Protein AF-A0A395HCH4-F1 (afdb_monomer_lite)

Sequence (314 aa):
MINPITLTTPRLTLSPLTLEDVHDLHDLRSREEVMKWSLKGHPDADLPTTQTWLTRFLSPEITPDLGPRMCYAIRITDSPQQTPSTTTTSTTSKGKFIGTLGIHAEPYPINTNTEPDTNTYIHRNNSSDTQPNTKSAPKSGIHTAPDTNTHGDNASDTKRELDTVTDGHNPSATDVYGKPGAQAGINTASDTSPNTNPNSNTNITTTNHPKQIFEIGYMLHPTAWGKGYASEAVRAVTEKWFSGDPSEGADMRLLREVQAKERPGVEVERGLFGIVNQGNEGSVGVLRKMGFGGPVERVVEGDGRVSFVFWREN

Organism: NCBI:txid1448316

pLDDT: mean 70.49, std 29.45, range [23.84, 98.56]

Foldseek 3Di:
DFFADWDDDPWKIWGFDDLVCLVVVLLQQQDQLFQCQAPVNHGDPDSVSSSVQRCQQPDPDADLQAHQKTKTFIATDDDPDDDDDDDDPDPPPGHHTWKMKMKGKHWDFDAPDDDPDPDAPDDDDDDDDDDDDDDDDDDDDDDDDDDDDDDDDDDDDDDDDDDDDDDDDDPPDDPPDDDFFAWFYPRGDDPDDPPPDPDDDDDDPDPDQGEMEIEMTMTTHPVCGPVCSLLRVCLRVLCLLQVPDCVSVVSNVVSVVSNCVVPPRHHYDAFYKTKGWPPRVNNVVSCVSNVWDDLNDWHQDPVRTIIGMTGDHD

InterPro domains:
  IPR000182 GNAT domain [PF13302] (11-104)
  IPR000182 GNAT domain [PF13302] (210-292)
  IPR016181 Acyl-CoA N-acyltransferase [SSF55729] (4-292)
  IPR051531 N-acetyltransferase [PTHR43792] (208-293)

Secondary structure (DSSP, 8-state):
-PPPPPEE-SSEEEEE--GGGHHHHHHHHT-HHHHTTSTT-S--SSHHHHHHHHHHHH-S---TTT-SEEEEEEEEPPPS-------------PPPEEEEEEEEEEEPP--S--------------------------------------------------------------S---SPPP-B-------S------------------EEEEEEEEEE-GGGTTTTHHHHHHHHHHHHHH---TTTTHHHHHHHHHHHHHSTT-EE-SSEEEEEETT-HHHHHHHHHTT-EEEEEEEE-TTS-EEEEEEE--

Radius of gyration: 26.78 Å; chains: 1; bounding box: 72×75×69 Å

Structure (mmCIF, N/CA/C/O backbone):
data_AF-A0A395HCH4-F1
#
_entry.id   AF-A0A395HCH4-F1
#
loop_
_atom_site.group_PDB
_atom_site.id
_atom_site.type_symbol
_atom_site.label_atom_id
_atom_site.label_alt_id
_atom_site.label_comp_id
_atom_site.label_asym_id
_atom_site.label_entity_id
_atom_site.label_seq_id
_atom_site.pdbx_PDB_ins_code
_atom_site.Cartn_x
_atom_site.Cartn_y
_atom_site.Cartn_z
_atom_site.occupancy
_atom_site.B_iso_or_equiv
_atom_site.auth_seq_id
_atom_site.auth_comp_id
_atom_site.auth_asym_id
_atom_site.auth_atom_id
_atom_site.pdbx_PDB_model_num
ATOM 1 N N . MET A 1 1 ? 7.252 9.376 9.832 1.00 89.12 1 MET A N 1
ATOM 2 C CA . MET A 1 1 ? 6.296 8.247 9.724 1.00 89.12 1 MET A CA 1
ATOM 3 C C . MET A 1 1 ? 5.073 8.520 10.596 1.00 89.12 1 MET A C 1
ATOM 5 O O . MET A 1 1 ? 5.251 8.919 11.740 1.00 89.12 1 MET A O 1
ATOM 9 N N . ILE A 1 2 ? 3.860 8.333 10.075 1.00 93.94 2 ILE A N 1
ATOM 10 C CA . ILE A 1 2 ? 2.606 8.366 10.840 1.00 93.94 2 ILE A CA 1
ATOM 11 C C . ILE A 1 2 ? 2.219 6.917 11.149 1.00 93.94 2 ILE A C 1
ATOM 13 O O . ILE A 1 2 ? 2.195 6.078 10.247 1.00 93.94 2 ILE A O 1
ATOM 17 N N . ASN A 1 3 ? 1.893 6.629 12.409 1.00 94.25 3 ASN A N 1
ATOM 18 C CA . ASN A 1 3 ? 1.353 5.329 12.795 1.00 94.25 3 ASN A CA 1
ATOM 19 C C . ASN A 1 3 ? -0.144 5.298 12.481 1.00 94.25 3 ASN A C 1
ATOM 21 O O . ASN A 1 3 ? -0.890 6.090 13.064 1.00 94.25 3 ASN A O 1
ATOM 25 N N . PRO A 1 4 ? -0.597 4.423 11.572 1.00 95.31 4 PRO A N 1
ATOM 26 C CA . PRO A 1 4 ? -2.003 4.384 11.235 1.00 95.31 4 PRO A CA 1
ATOM 27 C C . PRO A 1 4 ? -2.843 3.760 12.358 1.00 95.31 4 PRO A C 1
ATOM 29 O O . PRO A 1 4 ? -2.387 2.888 13.096 1.00 95.31 4 PRO A O 1
ATOM 32 N N . ILE A 1 5 ? -4.103 4.165 12.471 1.00 95.31 5 ILE A N 1
ATOM 33 C CA . ILE A 1 5 ? -5.055 3.528 13.388 1.00 95.31 5 ILE A CA 1
ATOM 34 C C . ILE A 1 5 ? -5.499 2.199 12.775 1.00 95.31 5 ILE A C 1
ATOM 36 O O . ILE A 1 5 ? -5.968 2.182 11.635 1.00 95.31 5 ILE A O 1
ATOM 40 N N . THR A 1 6 ? -5.373 1.109 13.539 1.00 95.69 6 THR A N 1
ATOM 41 C CA . THR A 1 6 ? -5.738 -0.248 13.109 1.00 95.69 6 THR A CA 1
ATOM 42 C C . THR A 1 6 ? -7.165 -0.311 12.567 1.00 95.69 6 THR A C 1
ATOM 44 O O . THR A 1 6 ? -8.095 0.181 13.203 1.00 95.69 6 THR A O 1
ATOM 47 N N . LEU A 1 7 ? -7.341 -0.975 11.424 1.00 94.81 7 LEU A N 1
ATOM 48 C CA . LEU A 1 7 ? -8.646 -1.270 10.835 1.00 94.81 7 LEU A CA 1
ATOM 49 C C . LEU A 1 7 ? -8.918 -2.768 10.877 1.00 94.81 7 LEU A C 1
ATOM 51 O O . LEU A 1 7 ? -8.010 -3.589 10.728 1.00 94.81 7 LEU A O 1
ATOM 55 N N . THR A 1 8 ? -10.189 -3.117 11.031 1.00 95.25 8 THR A N 1
ATOM 56 C CA . THR A 1 8 ? -10.662 -4.492 10.886 1.00 95.25 8 THR A CA 1
ATOM 57 C C . THR A 1 8 ? -11.699 -4.549 9.780 1.00 95.25 8 THR A C 1
ATOM 59 O O . THR A 1 8 ? -12.445 -3.607 9.530 1.00 95.25 8 THR A O 1
ATOM 62 N N . THR A 1 9 ? -11.697 -5.665 9.077 1.00 95.69 9 THR A N 1
ATOM 63 C CA . THR A 1 9 ? -12.622 -5.996 7.996 1.00 95.69 9 THR A CA 1
ATOM 64 C C . THR A 1 9 ? -13.119 -7.422 8.244 1.00 95.69 9 THR A C 1
ATOM 66 O O . THR A 1 9 ? -12.586 -8.098 9.132 1.00 95.69 9 THR A O 1
ATOM 69 N N . PRO A 1 10 ? -14.103 -7.932 7.482 1.00 95.75 10 PRO A N 1
ATOM 70 C CA . PRO A 1 10 ? -14.593 -9.293 7.681 1.00 95.75 10 PRO A CA 1
ATOM 71 C C . PRO A 1 10 ? -13.502 -10.372 7.668 1.00 95.75 10 PRO A C 1
ATOM 73 O O . PRO A 1 10 ? -13.654 -11.382 8.350 1.00 95.75 10 PRO A O 1
ATOM 76 N N . ARG A 1 11 ? -12.416 -10.189 6.901 1.00 96.50 11 ARG A N 1
ATOM 77 C CA . ARG A 1 11 ? -11.351 -11.198 6.774 1.00 96.50 11 ARG A CA 1
ATOM 78 C C . ARG A 1 11 ? -9.955 -10.698 7.120 1.00 96.50 11 ARG A C 1
ATOM 80 O O . ARG A 1 11 ? -9.047 -11.526 7.175 1.00 96.50 11 ARG A O 1
ATOM 87 N N . LEU A 1 12 ? -9.757 -9.392 7.297 1.00 97.69 12 LEU A N 1
ATOM 88 C CA . LEU A 1 12 ? -8.433 -8.796 7.491 1.00 97.69 12 LEU A CA 1
ATOM 89 C C . LEU A 1 12 ? -8.352 -7.893 8.720 1.00 97.69 12 LEU A C 1
ATOM 91 O O . LEU A 1 12 ? -9.268 -7.114 8.994 1.00 97.69 12 LEU A O 1
ATOM 95 N N . THR A 1 13 ? -7.182 -7.911 9.348 1.00 97.50 13 THR A N 1
ATOM 96 C CA . THR A 1 13 ? -6.708 -6.874 10.264 1.00 97.50 13 THR A CA 1
ATOM 97 C C . THR A 1 13 ? -5.589 -6.096 9.578 1.00 97.50 13 THR A C 1
ATOM 99 O O . THR A 1 13 ? -4.606 -6.676 9.115 1.00 97.50 13 THR A O 1
ATOM 102 N N . LEU A 1 14 ? -5.732 -4.776 9.526 1.00 97.56 14 LEU A N 1
ATOM 103 C CA . LEU A 1 14 ? -4.755 -3.825 9.004 1.00 97.56 14 LEU A CA 1
ATOM 104 C C . LEU A 1 14 ? -4.187 -3.063 10.201 1.00 97.56 14 LEU A C 1
ATOM 106 O O . LEU A 1 14 ? -4.829 -2.139 10.689 1.00 97.56 14 LEU A O 1
ATOM 110 N N . SER A 1 15 ? -3.014 -3.443 10.702 1.00 96.94 15 SER A N 1
ATOM 111 C CA . SER A 1 15 ? -2.359 -2.761 11.835 1.00 96.94 15 SER A CA 1
ATOM 112 C C . SER A 1 15 ? -1.106 -2.022 11.367 1.00 96.94 15 SER A C 1
ATOM 114 O O . SER A 1 15 ? -0.606 -2.363 10.297 1.00 96.94 15 SER A O 1
ATOM 116 N N . PRO A 1 16 ? -0.532 -1.085 12.146 1.00 97.75 16 PRO A N 1
ATOM 117 C CA . PRO A 1 16 ? 0.780 -0.515 11.838 1.00 97.75 16 PRO A CA 1
ATOM 118 C C . PRO A 1 16 ? 1.814 -1.589 11.486 1.00 97.75 16 PRO A C 1
ATOM 120 O O . PRO A 1 16 ? 1.899 -2.605 12.183 1.00 97.75 16 PRO A O 1
ATOM 123 N N . LEU A 1 17 ? 2.571 -1.361 10.410 1.00 97.44 17 LEU A N 1
ATOM 124 C CA . LEU A 1 17 ? 3.772 -2.135 10.093 1.00 97.44 17 LEU A CA 1
ATOM 125 C C . LEU A 1 17 ? 4.851 -1.825 11.141 1.00 97.44 17 LEU A C 1
ATOM 127 O O . LEU A 1 17 ? 5.102 -0.654 11.429 1.00 97.44 17 LEU A O 1
ATOM 131 N N . THR A 1 18 ? 5.492 -2.848 11.706 1.00 97.25 18 THR A N 1
ATOM 132 C CA . THR A 1 18 ? 6.547 -2.664 12.719 1.00 97.25 18 THR A CA 1
ATOM 133 C C . THR A 1 18 ? 7.815 -3.440 12.376 1.00 97.25 18 THR A C 1
ATOM 135 O O . THR A 1 18 ? 7.820 -4.277 11.478 1.00 97.25 18 THR A O 1
ATOM 138 N N . LEU A 1 19 ? 8.910 -3.184 13.105 1.00 97.00 19 LEU A N 1
ATOM 139 C CA . LEU A 1 19 ? 10.169 -3.927 12.938 1.00 97.00 19 LEU A CA 1
ATOM 140 C C . LEU A 1 19 ? 10.023 -5.429 13.226 1.00 97.00 19 LEU A C 1
ATOM 142 O O . LEU A 1 19 ? 10.808 -6.221 12.720 1.00 97.00 19 LEU A O 1
ATOM 146 N N . GLU A 1 20 ? 9.009 -5.828 13.995 1.00 97.06 20 GLU A N 1
ATOM 147 C CA . GLU A 1 20 ? 8.714 -7.241 14.263 1.00 97.06 20 GLU A CA 1
ATOM 148 C C . GLU A 1 20 ? 8.240 -7.984 13.004 1.00 97.06 20 GLU A C 1
ATOM 150 O O . GLU A 1 20 ? 8.328 -9.206 12.950 1.00 97.06 20 GLU A O 1
ATOM 155 N N . ASP A 1 21 ? 7.779 -7.258 11.981 1.00 97.75 21 ASP A N 1
ATOM 156 C CA . ASP A 1 21 ? 7.273 -7.827 10.730 1.00 97.75 21 ASP A CA 1
ATOM 157 C C . ASP A 1 21 ? 8.393 -8.100 9.708 1.00 97.75 21 ASP A C 1
ATOM 159 O O . ASP A 1 21 ? 8.113 -8.505 8.582 1.00 97.75 21 ASP A O 1
ATOM 163 N N . VAL A 1 22 ? 9.668 -7.883 10.066 1.00 98.12 22 VAL A N 1
ATOM 164 C CA . VAL A 1 22 ? 10.800 -7.962 9.125 1.00 98.12 22 VAL A CA 1
ATOM 165 C C . VAL A 1 22 ? 10.927 -9.322 8.437 1.00 98.12 22 VAL A C 1
ATOM 167 O O . VAL A 1 22 ? 11.248 -9.373 7.253 1.00 98.12 22 VAL A O 1
ATOM 170 N N . HIS A 1 23 ? 10.647 -10.421 9.140 1.00 98.19 23 HIS A N 1
ATOM 171 C CA . HIS A 1 23 ? 10.760 -11.766 8.575 1.00 98.19 23 HIS A CA 1
ATOM 172 C C . HIS A 1 23 ? 9.668 -12.044 7.538 1.00 98.19 23 HIS A C 1
ATOM 174 O O . HIS A 1 23 ? 9.978 -12.482 6.431 1.00 98.19 23 HIS A O 1
ATOM 180 N N . ASP A 1 24 ? 8.413 -11.728 7.863 1.00 97.81 24 ASP A N 1
ATOM 181 C CA . ASP A 1 24 ? 7.290 -11.864 6.930 1.00 97.81 24 ASP A CA 1
ATOM 182 C C . ASP A 1 24 ? 7.451 -10.921 5.729 1.00 97.81 24 ASP A C 1
ATOM 184 O O . ASP A 1 24 ? 7.171 -11.270 4.580 1.00 97.81 24 ASP A O 1
ATOM 188 N N . LEU A 1 25 ? 7.958 -9.714 5.985 1.00 97.50 25 LEU A N 1
ATOM 189 C CA . LEU A 1 25 ? 8.263 -8.750 4.944 1.00 97.50 25 LEU A CA 1
ATOM 190 C C . LEU A 1 25 ? 9.416 -9.224 4.047 1.00 97.50 25 LEU A C 1
ATOM 192 O O . LEU A 1 25 ? 9.375 -8.971 2.845 1.00 97.50 25 LEU A O 1
ATOM 196 N N . HIS A 1 26 ? 10.423 -9.911 4.589 1.00 98.19 26 HIS A N 1
ATOM 197 C CA . HIS A 1 26 ? 11.520 -10.469 3.799 1.00 98.19 26 HIS A CA 1
ATOM 198 C C . HIS A 1 26 ? 11.047 -11.622 2.904 1.00 98.19 26 HIS A C 1
ATOM 200 O O . HIS A 1 26 ? 11.400 -11.656 1.727 1.00 98.19 26 HIS A O 1
ATOM 206 N N . ASP A 1 27 ? 10.182 -12.517 3.395 1.00 97.75 27 ASP A N 1
ATOM 207 C CA . ASP A 1 27 ? 9.538 -13.535 2.545 1.00 97.75 27 ASP A CA 1
ATOM 208 C C . ASP A 1 27 ? 8.748 -12.887 1.394 1.00 97.75 27 ASP A C 1
ATOM 210 O O . ASP A 1 27 ? 8.796 -13.342 0.253 1.00 97.75 27 ASP A O 1
ATOM 214 N N . LEU A 1 28 ? 8.075 -11.763 1.651 1.00 96.44 28 LEU A N 1
ATOM 215 C CA . LEU A 1 28 ? 7.395 -11.007 0.602 1.00 96.44 28 LEU A CA 1
ATOM 216 C C . LEU A 1 28 ? 8.375 -10.354 -0.392 1.00 96.44 28 LEU A C 1
ATOM 218 O O . LEU A 1 28 ? 8.164 -10.428 -1.602 1.00 96.44 28 LEU A O 1
ATOM 222 N N . ARG A 1 29 ? 9.430 -9.698 0.107 1.00 96.06 29 ARG A N 1
ATOM 223 C CA . ARG A 1 29 ? 10.389 -8.901 -0.681 1.00 96.06 29 ARG A CA 1
ATOM 224 C C . ARG A 1 29 ? 11.515 -9.714 -1.326 1.00 96.06 29 ARG A C 1
ATOM 226 O O . ARG A 1 29 ? 12.269 -9.164 -2.118 1.00 96.06 29 ARG A O 1
ATOM 233 N N . SER A 1 30 ? 11.637 -11.004 -1.036 1.00 97.06 30 SER A N 1
ATOM 234 C CA . SER A 1 30 ? 12.583 -11.920 -1.700 1.00 97.06 30 SER A CA 1
ATOM 235 C C . SER A 1 30 ? 12.017 -12.546 -2.986 1.00 97.06 30 SER A C 1
ATOM 237 O O . SER A 1 30 ? 12.709 -13.288 -3.680 1.00 97.06 30 SER A O 1
ATOM 239 N N . ARG A 1 31 ? 10.764 -12.233 -3.337 1.00 96.00 31 ARG A N 1
ATOM 240 C CA . ARG A 1 31 ? 10.045 -12.819 -4.477 1.00 96.00 31 ARG A CA 1
ATOM 241 C C . ARG A 1 31 ? 10.103 -11.919 -5.697 1.00 96.00 31 ARG A C 1
ATOM 243 O O . ARG A 1 31 ? 9.666 -10.769 -5.645 1.00 96.00 31 ARG A O 1
ATOM 250 N N . GLU A 1 32 ? 10.581 -12.451 -6.815 1.00 95.31 32 GLU A N 1
ATOM 251 C CA . GLU A 1 32 ? 10.686 -11.711 -8.076 1.00 95.31 32 GLU A CA 1
ATOM 252 C C . GLU A 1 32 ? 9.308 -11.308 -8.602 1.00 95.31 32 GLU A C 1
ATOM 254 O O . GLU A 1 32 ? 9.089 -10.158 -8.987 1.00 95.31 32 GLU A O 1
ATOM 259 N N . GLU A 1 33 ? 8.340 -12.223 -8.536 1.00 93.94 33 GLU A N 1
ATOM 260 C CA . GLU A 1 33 ? 6.976 -11.989 -8.994 1.00 93.94 33 GLU A CA 1
ATOM 261 C C . GLU A 1 33 ? 6.265 -10.864 -8.227 1.00 93.94 33 GLU A C 1
ATOM 263 O O . GLU A 1 33 ? 5.339 -10.261 -8.773 1.00 93.94 33 GLU A O 1
ATOM 268 N N . VAL A 1 34 ? 6.722 -10.571 -7.002 1.00 92.12 34 VAL A N 1
ATOM 269 C CA . VAL A 1 34 ? 6.269 -9.448 -6.173 1.00 92.12 34 VAL A CA 1
ATOM 270 C C . VAL A 1 34 ? 7.112 -8.206 -6.467 1.00 92.12 34 VAL A C 1
ATOM 272 O O . VAL A 1 34 ? 6.577 -7.155 -6.812 1.00 92.12 34 VAL A O 1
ATOM 275 N N . MET A 1 35 ? 8.437 -8.284 -6.343 1.00 92.94 35 MET A N 1
ATOM 276 C CA . MET A 1 35 ? 9.290 -7.092 -6.346 1.00 92.94 35 MET A CA 1
ATOM 277 C C . MET A 1 35 ? 9.469 -6.434 -7.713 1.00 92.94 35 MET A C 1
ATOM 279 O O . MET A 1 35 ? 9.774 -5.241 -7.746 1.00 92.94 35 MET A O 1
ATOM 283 N N . LYS A 1 36 ? 9.192 -7.133 -8.821 1.00 89.06 36 LYS A N 1
ATOM 284 C CA . LYS A 1 36 ? 9.209 -6.539 -10.171 1.00 89.06 36 LYS A CA 1
ATOM 285 C C . LYS A 1 36 ? 8.247 -5.357 -10.358 1.00 89.06 36 LYS A C 1
ATOM 287 O O . LYS A 1 36 ? 8.418 -4.5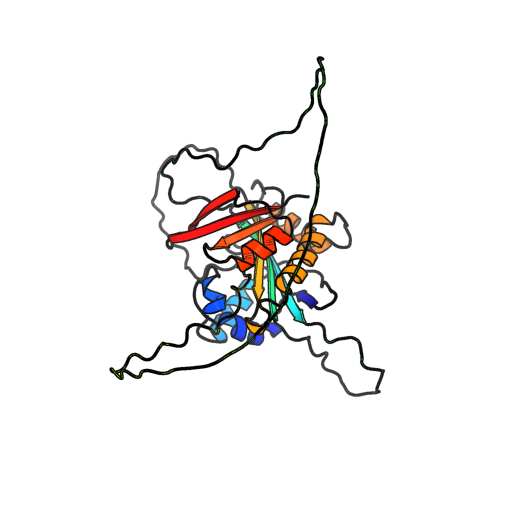72 -11.282 1.00 89.06 36 LYS A O 1
ATOM 292 N N . TRP A 1 37 ? 7.231 -5.243 -9.498 1.00 85.88 37 TRP A N 1
ATOM 293 C CA . TRP A 1 37 ? 6.250 -4.148 -9.496 1.00 85.88 37 TRP A CA 1
ATOM 294 C C . TRP A 1 37 ? 6.551 -3.057 -8.464 1.00 85.88 37 TRP A C 1
ATOM 296 O O . TRP A 1 37 ? 5.756 -2.139 -8.281 1.00 85.88 37 TRP A O 1
ATOM 306 N N . SER A 1 38 ? 7.643 -3.196 -7.716 1.00 85.56 38 SER A N 1
ATOM 307 C CA . SER A 1 38 ? 8.107 -2.171 -6.785 1.00 85.56 38 SER A CA 1
ATOM 308 C C . SER A 1 38 ? 9.083 -1.231 -7.487 1.00 85.56 38 SER A C 1
ATOM 310 O O . SER A 1 38 ? 9.705 -1.620 -8.472 1.00 85.56 38 SER A O 1
ATOM 312 N N . LEU A 1 39 ? 9.307 -0.043 -6.923 1.00 77.00 39 LEU A N 1
ATOM 313 C CA . LEU A 1 39 ? 10.334 0.884 -7.410 1.00 77.00 39 LEU A CA 1
ATOM 314 C C . LEU A 1 39 ? 11.738 0.253 -7.462 1.00 77.00 39 LEU A C 1
ATOM 316 O O . LEU A 1 39 ? 12.539 0.583 -8.327 1.00 77.00 39 LEU A O 1
ATOM 320 N N . LYS A 1 40 ? 12.036 -0.677 -6.545 1.00 84.00 40 LYS A N 1
ATOM 321 C CA . LYS A 1 40 ? 13.299 -1.427 -6.546 1.00 84.00 40 LYS A CA 1
ATOM 322 C C . LYS A 1 40 ? 13.410 -2.361 -7.754 1.00 84.00 40 LYS A C 1
ATOM 324 O O . LYS A 1 40 ? 14.512 -2.652 -8.199 1.00 84.00 40 LYS A O 1
ATOM 329 N N . GLY A 1 41 ? 12.287 -2.873 -8.253 1.00 85.69 41 GLY A N 1
ATOM 330 C CA . GLY A 1 41 ? 12.218 -3.741 -9.431 1.00 85.69 41 GLY A CA 1
ATOM 331 C C . GLY A 1 41 ? 12.820 -5.141 -9.263 1.00 85.69 41 GLY A C 1
ATOM 332 O O . GLY A 1 41 ? 12.646 -5.973 -10.149 1.00 85.69 41 GLY A O 1
ATOM 333 N N . HIS A 1 42 ? 13.495 -5.440 -8.149 1.00 90.19 42 HIS A N 1
ATOM 334 C CA . HIS A 1 42 ? 14.139 -6.730 -7.910 1.00 90.19 42 HIS A CA 1
ATOM 335 C C . HIS A 1 42 ? 14.063 -7.168 -6.434 1.00 90.19 42 HIS A C 1
ATOM 337 O O . HIS A 1 42 ? 13.909 -6.325 -5.543 1.00 90.19 42 HIS A O 1
ATOM 343 N N . PRO A 1 43 ? 14.186 -8.480 -6.155 1.00 96.12 43 PRO A N 1
ATOM 344 C CA . PRO A 1 43 ? 14.207 -9.018 -4.797 1.00 96.12 43 PRO A CA 1
ATOM 345 C C . PRO A 1 43 ? 15.292 -8.435 -3.886 1.00 96.12 43 PRO A C 1
ATOM 347 O O . PRO A 1 43 ? 16.394 -8.104 -4.336 1.00 96.12 43 PRO A O 1
ATOM 350 N N . ASP A 1 44 ? 15.001 -8.374 -2.586 1.00 94.75 44 ASP A N 1
ATOM 351 C CA . ASP A 1 44 ? 16.031 -8.228 -1.556 1.00 94.75 44 ASP A CA 1
ATOM 352 C C . ASP A 1 44 ? 16.881 -9.505 -1.489 1.00 94.75 44 ASP A C 1
ATOM 354 O O . ASP A 1 44 ? 16.345 -10.614 -1.492 1.00 94.75 44 ASP A O 1
ATOM 358 N N . ALA A 1 45 ? 18.204 -9.346 -1.401 1.00 95.25 45 ALA A N 1
ATOM 359 C CA . ALA A 1 45 ? 19.138 -10.472 -1.401 1.00 95.25 45 ALA A CA 1
ATOM 360 C C . ALA A 1 45 ? 19.093 -11.290 -0.100 1.00 95.25 45 ALA A C 1
ATOM 362 O O . ALA A 1 45 ? 19.306 -12.500 -0.121 1.00 95.25 45 ALA A O 1
ATOM 363 N N . ASP A 1 46 ? 18.837 -10.630 1.030 1.00 97.69 46 ASP A N 1
ATOM 364 C CA . ASP A 1 46 ? 18.875 -11.236 2.355 1.00 97.69 46 ASP A CA 1
ATOM 365 C C . ASP A 1 46 ? 18.046 -10.446 3.386 1.00 97.69 46 ASP A C 1
ATOM 367 O O . ASP A 1 46 ? 17.564 -9.334 3.139 1.00 97.69 46 ASP A O 1
ATOM 371 N N . LEU A 1 47 ? 17.861 -11.050 4.562 1.00 98.06 47 LEU A N 1
ATOM 372 C CA . LEU A 1 47 ? 17.125 -10.448 5.671 1.00 98.06 47 LEU A CA 1
ATOM 373 C C . LEU A 1 47 ? 17.748 -9.118 6.152 1.00 98.06 47 LEU A C 1
ATOM 375 O O . LEU A 1 47 ? 16.983 -8.180 6.379 1.00 98.06 47 LEU A O 1
ATOM 379 N N . PRO A 1 48 ? 19.085 -8.968 6.292 1.00 98.38 48 PRO A N 1
ATOM 380 C CA . PRO A 1 48 ? 19.704 -7.680 6.617 1.00 98.38 48 PRO A CA 1
ATOM 381 C C . PRO A 1 48 ? 19.360 -6.545 5.643 1.00 98.38 48 PRO A C 1
ATOM 383 O O . PRO A 1 48 ? 19.146 -5.410 6.082 1.00 98.38 48 PRO A O 1
ATOM 386 N N . THR A 1 49 ? 19.253 -6.835 4.343 1.00 96.12 49 THR A N 1
ATOM 387 C CA . THR A 1 49 ? 18.811 -5.866 3.329 1.00 96.12 49 THR A CA 1
ATOM 388 C C . THR A 1 49 ? 17.388 -5.395 3.628 1.00 96.12 49 THR A C 1
ATOM 390 O O . THR A 1 49 ? 17.138 -4.189 3.721 1.00 96.12 49 THR A O 1
ATOM 393 N N . THR A 1 50 ? 16.463 -6.330 3.874 1.00 96.94 50 THR A N 1
ATOM 394 C CA . THR A 1 50 ? 15.080 -5.995 4.244 1.00 96.94 50 THR A CA 1
ATOM 395 C C . THR A 1 50 ? 15.005 -5.246 5.575 1.00 96.94 50 THR A C 1
ATOM 397 O O . THR A 1 50 ? 14.257 -4.278 5.688 1.00 96.94 50 THR A O 1
ATOM 400 N N . GLN A 1 51 ? 15.801 -5.638 6.573 1.00 97.75 51 GLN A N 1
ATOM 401 C CA . GLN A 1 51 ? 15.876 -4.966 7.871 1.00 97.75 51 GLN A CA 1
ATOM 402 C C . GLN A 1 51 ? 16.344 -3.516 7.727 1.00 97.75 51 GLN A C 1
ATOM 404 O O . GLN A 1 51 ? 15.766 -2.624 8.344 1.00 97.75 51 GLN A O 1
ATOM 409 N N . THR A 1 52 ? 17.365 -3.266 6.905 1.00 95.94 52 THR A N 1
ATOM 410 C CA . THR A 1 52 ? 17.886 -1.917 6.645 1.00 95.94 52 THR A CA 1
ATOM 411 C C . THR A 1 52 ? 16.821 -1.044 5.992 1.00 95.94 52 THR A C 1
ATOM 413 O O . THR A 1 52 ? 16.555 0.067 6.461 1.00 95.94 52 THR A O 1
ATOM 416 N N . TRP A 1 53 ? 16.156 -1.576 4.961 1.00 94.06 53 TRP A N 1
ATOM 417 C CA . TRP A 1 53 ? 15.049 -0.894 4.301 1.00 94.06 53 TRP A CA 1
ATOM 418 C C . TRP A 1 53 ? 13.911 -0.600 5.283 1.00 94.06 53 TRP A C 1
ATOM 420 O O . TRP A 1 53 ? 13.461 0.540 5.367 1.00 94.06 53 TRP A O 1
ATOM 430 N N . LEU A 1 54 ? 13.483 -1.587 6.078 1.00 96.06 54 LEU A N 1
ATOM 431 C CA . LEU A 1 54 ? 12.367 -1.442 7.012 1.00 96.06 54 LEU A CA 1
ATOM 432 C C . LEU A 1 54 ? 12.678 -0.432 8.121 1.00 96.06 54 LEU A C 1
ATOM 434 O O . LEU A 1 54 ? 11.831 0.397 8.445 1.00 96.06 54 LEU A O 1
ATOM 438 N N . THR A 1 55 ? 13.895 -0.443 8.666 1.00 96.25 55 THR A N 1
ATOM 439 C CA . THR A 1 55 ? 14.342 0.548 9.655 1.00 96.25 55 THR A CA 1
ATOM 440 C C . THR A 1 55 ? 14.301 1.963 9.081 1.00 96.25 55 THR A C 1
ATOM 442 O O . THR A 1 55 ? 13.758 2.867 9.719 1.00 96.25 55 THR A O 1
ATOM 445 N N . ARG A 1 56 ? 14.806 2.169 7.855 1.00 93.19 56 ARG A N 1
ATOM 446 C CA . ARG A 1 56 ? 14.721 3.469 7.168 1.00 93.19 56 ARG A CA 1
ATOM 447 C C . ARG A 1 56 ? 13.267 3.859 6.905 1.00 93.19 56 ARG A C 1
ATOM 449 O O . ARG A 1 56 ? 12.863 4.985 7.189 1.00 93.19 56 ARG A O 1
ATOM 456 N N . PHE A 1 57 ? 12.469 2.924 6.404 1.00 92.12 57 PHE A N 1
ATOM 457 C CA . PHE A 1 57 ? 11.065 3.139 6.093 1.00 92.12 57 PHE A CA 1
ATOM 458 C C . PHE A 1 57 ? 10.250 3.535 7.331 1.00 92.12 57 PHE A C 1
ATOM 460 O O . PHE A 1 57 ? 9.433 4.448 7.248 1.00 92.12 57 PHE A O 1
ATOM 467 N N . LEU A 1 58 ? 10.495 2.922 8.488 1.00 94.38 58 LEU A N 1
ATOM 468 C CA . LEU A 1 58 ? 9.787 3.231 9.735 1.00 94.38 58 LEU A CA 1
ATOM 469 C C . LEU A 1 58 ? 10.360 4.442 10.488 1.00 94.38 58 LEU A C 1
ATOM 471 O O . LEU A 1 58 ? 9.750 4.892 11.458 1.00 94.38 58 LEU A O 1
ATOM 475 N N . SER A 1 59 ? 11.492 4.999 10.041 1.00 93.50 59 SER A N 1
ATOM 476 C CA . SER A 1 59 ? 12.103 6.178 10.661 1.00 93.50 59 SER A CA 1
ATOM 477 C C . SER A 1 59 ? 11.113 7.352 10.755 1.00 93.50 59 SER A C 1
ATOM 479 O O . SER A 1 59 ? 10.351 7.612 9.811 1.00 93.50 59 SER A O 1
ATOM 481 N N . PRO A 1 60 ? 11.109 8.120 11.862 1.00 91.81 60 PRO A N 1
ATOM 482 C CA . PRO A 1 60 ? 10.301 9.330 11.952 1.00 91.81 60 PRO A CA 1
ATOM 483 C C . PRO A 1 60 ? 10.719 10.391 10.923 1.00 91.81 60 PRO A C 1
ATOM 485 O O . PRO A 1 60 ? 9.888 11.236 10.597 1.00 91.81 60 PRO A O 1
ATOM 488 N N . GLU A 1 61 ? 11.942 10.314 10.385 1.00 89.81 61 GLU A N 1
ATOM 489 C CA . GLU A 1 61 ? 12.492 11.260 9.413 1.00 89.81 61 GLU A CA 1
ATOM 490 C C . GLU A 1 61 ? 11.614 11.427 8.163 1.00 89.81 61 GLU A C 1
ATOM 492 O O . GLU A 1 61 ? 11.040 10.472 7.617 1.00 89.81 61 GLU A O 1
ATOM 497 N N . ILE A 1 62 ? 11.540 12.680 7.707 1.00 86.56 62 ILE A N 1
ATOM 498 C CA . ILE A 1 62 ? 10.830 13.111 6.504 1.00 86.56 62 ILE A CA 1
ATOM 499 C C . ILE A 1 62 ? 11.860 13.738 5.568 1.00 86.56 62 ILE A C 1
ATOM 501 O O . ILE A 1 62 ? 12.192 14.918 5.651 1.00 86.56 62 ILE A O 1
ATOM 505 N N . THR A 1 63 ? 12.404 12.914 4.683 1.00 82.50 63 THR A N 1
ATOM 506 C CA . THR A 1 63 ? 13.362 13.327 3.653 1.00 82.50 63 THR A CA 1
ATOM 507 C C . THR A 1 63 ? 12.641 13.579 2.322 1.00 82.50 63 THR A C 1
ATOM 509 O O . THR A 1 63 ? 11.475 13.197 2.175 1.00 82.50 63 THR A O 1
ATOM 512 N N . PRO A 1 64 ? 13.277 14.245 1.338 1.00 78.88 64 PRO A N 1
ATOM 513 C CA . PRO A 1 64 ? 12.716 14.410 -0.008 1.00 78.88 64 PRO A CA 1
ATOM 514 C C . PRO A 1 64 ? 12.210 13.117 -0.658 1.00 78.88 64 PRO A C 1
ATOM 516 O O . PRO A 1 64 ? 11.158 13.153 -1.282 1.00 78.88 64 PRO A O 1
ATOM 519 N N . ASP A 1 65 ? 12.909 11.998 -0.456 1.00 74.88 65 ASP A N 1
ATOM 520 C CA . ASP A 1 65 ? 12.591 10.680 -1.024 1.00 74.88 65 ASP A CA 1
ATOM 521 C C . ASP A 1 65 ? 11.567 9.862 -0.221 1.00 74.88 65 ASP A C 1
ATOM 523 O O . ASP A 1 65 ? 10.951 8.953 -0.769 1.00 74.88 65 ASP A O 1
ATOM 527 N N . LEU A 1 66 ? 11.399 10.130 1.078 1.00 78.44 66 LEU A N 1
ATOM 528 C CA . LEU A 1 66 ? 10.485 9.356 1.926 1.00 78.44 66 LEU A CA 1
ATOM 529 C C . LEU A 1 66 ? 9.153 10.053 2.172 1.00 78.44 66 LEU A C 1
ATOM 531 O O . LEU A 1 66 ? 8.134 9.382 2.318 1.00 78.44 66 LEU A O 1
ATOM 535 N N . GLY A 1 67 ? 9.179 11.379 2.305 1.00 86.69 67 GLY A N 1
ATOM 536 C CA . GLY A 1 67 ? 8.003 12.170 2.628 1.00 86.69 67 GLY A CA 1
ATOM 537 C C . GLY A 1 67 ? 7.268 11.753 3.922 1.00 86.69 67 GLY A C 1
ATOM 538 O O . GLY A 1 67 ? 7.666 10.840 4.666 1.00 86.69 67 GLY A O 1
ATOM 539 N N . PRO A 1 68 ? 6.178 12.465 4.240 1.00 92.69 68 PRO A N 1
ATOM 540 C CA . PRO A 1 68 ? 5.135 11.987 5.141 1.00 92.69 68 PRO A CA 1
ATOM 541 C C . PRO A 1 68 ? 4.500 10.705 4.594 1.00 92.69 68 PRO A C 1
ATOM 543 O O . PRO A 1 68 ? 4.117 10.641 3.429 1.00 92.69 68 PRO A O 1
ATOM 546 N N . ARG A 1 69 ? 4.361 9.684 5.442 1.00 94.62 69 ARG A N 1
ATOM 547 C CA . ARG A 1 69 ? 3.904 8.348 5.033 1.00 94.62 69 ARG A CA 1
ATOM 548 C C . ARG A 1 69 ? 3.312 7.564 6.197 1.00 94.62 69 ARG A C 1
ATOM 550 O O . ARG A 1 69 ? 3.677 7.818 7.346 1.00 94.62 69 ARG A O 1
ATOM 557 N N . MET A 1 70 ? 2.453 6.599 5.891 1.00 95.94 70 MET A N 1
ATOM 558 C CA . MET A 1 70 ? 1.942 5.572 6.803 1.00 95.94 70 MET A CA 1
ATOM 559 C C . MET A 1 70 ? 1.839 4.228 6.080 1.00 95.94 70 MET A C 1
ATOM 561 O O . MET A 1 70 ? 1.670 4.189 4.862 1.00 95.94 70 MET A O 1
ATOM 565 N N . CYS A 1 71 ? 1.903 3.122 6.818 1.00 97.19 71 CYS A N 1
ATOM 566 C CA . CYS A 1 71 ? 1.785 1.788 6.239 1.00 97.19 71 CYS A CA 1
ATOM 567 C C . CYS A 1 71 ? 1.242 0.783 7.249 1.00 97.19 71 CYS A C 1
ATOM 569 O O . CYS A 1 71 ? 1.639 0.747 8.417 1.00 97.19 71 CYS A O 1
ATOM 571 N N . TYR A 1 72 ? 0.323 -0.028 6.753 1.00 98.25 72 TYR A N 1
ATOM 572 C CA . TYR A 1 72 ? -0.279 -1.156 7.414 1.00 98.25 72 TYR A CA 1
ATOM 573 C C . TYR A 1 72 ? 0.443 -2.441 7.016 1.00 98.25 72 TYR A C 1
ATOM 575 O O . TYR A 1 72 ? 0.730 -2.668 5.841 1.00 98.25 72 TYR A O 1
ATOM 583 N N . ALA A 1 73 ? 0.631 -3.327 7.984 1.00 98.31 73 ALA A N 1
ATOM 584 C CA . ALA A 1 73 ? 0.748 -4.752 7.737 1.00 98.31 73 ALA A CA 1
ATOM 585 C C . ALA A 1 73 ? -0.663 -5.352 7.604 1.00 98.31 73 ALA A C 1
ATOM 587 O O . ALA A 1 73 ? -1.524 -5.159 8.469 1.00 98.31 73 ALA A O 1
ATOM 588 N N . ILE A 1 74 ? -0.898 -6.081 6.514 1.00 98.31 74 ILE A N 1
ATOM 589 C CA . ILE A 1 74 ? -2.157 -6.761 6.209 1.00 98.31 74 ILE A CA 1
ATOM 590 C C . ILE A 1 74 ? -2.070 -8.183 6.755 1.00 98.31 74 ILE A C 1
ATOM 592 O O . ILE A 1 74 ? -1.205 -8.958 6.342 1.00 98.31 74 ILE A O 1
ATOM 596 N N . ARG A 1 75 ? -2.988 -8.550 7.647 1.00 97.81 75 ARG A N 1
ATOM 597 C CA . ARG A 1 75 ? -3.085 -9.900 8.210 1.00 97.81 75 ARG A CA 1
ATOM 598 C C . ARG A 1 75 ? -4.458 -10.492 7.960 1.00 97.81 75 ARG A C 1
ATOM 600 O O . ARG A 1 75 ? -5.445 -9.766 8.015 1.00 97.81 75 ARG A O 1
ATOM 607 N N . ILE A 1 76 ? -4.532 -11.797 7.716 1.00 96.06 76 ILE A N 1
ATOM 608 C CA . ILE A 1 76 ? -5.807 -12.522 7.761 1.00 96.06 76 ILE A CA 1
ATOM 609 C C . ILE A 1 76 ? -6.249 -12.596 9.224 1.00 96.06 76 ILE A C 1
ATOM 611 O O . ILE A 1 76 ? -5.457 -12.960 10.092 1.00 96.06 76 ILE A O 1
ATOM 615 N N . THR A 1 77 ? -7.499 -12.233 9.492 1.00 88.56 77 THR A N 1
ATOM 616 C CA . THR A 1 77 ? -8.109 -12.368 10.815 1.00 88.56 77 THR A CA 1
ATOM 617 C C . THR A 1 77 ? -8.351 -13.846 11.099 1.00 88.56 77 THR A C 1
ATOM 619 O O . THR A 1 77 ? -9.048 -14.515 10.332 1.00 88.56 77 THR A O 1
ATOM 622 N N . ASP A 1 78 ? -7.809 -14.360 12.201 1.00 71.25 78 ASP A N 1
ATOM 623 C CA . ASP A 1 78 ? -8.203 -15.672 12.708 1.00 71.25 78 ASP A CA 1
ATOM 624 C C . ASP A 1 78 ? -9.690 -15.592 13.088 1.00 71.25 78 ASP A C 1
ATOM 626 O O . ASP A 1 78 ? -10.102 -14.688 13.816 1.00 71.25 78 ASP A O 1
ATOM 630 N N . SER A 1 79 ? -10.531 -16.462 12.523 1.00 54.59 79 SER A N 1
ATOM 631 C CA . SER A 1 79 ? -11.985 -16.399 12.726 1.00 54.59 79 SER A CA 1
ATOM 632 C C . SER A 1 79 ? -12.339 -16.346 14.222 1.00 54.59 79 SER A C 1
ATOM 634 O O . SER A 1 79 ? -11.791 -17.141 14.989 1.00 54.59 79 SER A O 1
ATOM 636 N N . PRO A 1 80 ? -13.280 -15.492 14.669 1.00 47.00 80 PRO A N 1
ATOM 637 C CA . PRO A 1 80 ? -13.767 -15.534 16.041 1.00 47.00 80 PRO A CA 1
ATOM 638 C C . PRO A 1 80 ? -14.699 -16.739 16.209 1.00 47.00 80 PRO A C 1
ATOM 640 O O . PRO A 1 80 ? -15.920 -16.619 16.162 1.00 47.00 80 PRO A O 1
ATOM 643 N N . GLN A 1 81 ? -14.123 -17.927 16.384 1.00 40.19 81 GLN A N 1
ATOM 644 C CA . GLN A 1 81 ? -14.863 -19.088 16.866 1.00 40.19 81 GLN A CA 1
ATOM 645 C C . GLN A 1 81 ? -13.948 -20.039 17.643 1.00 40.19 81 GLN A C 1
ATOM 647 O O . GLN A 1 81 ? -13.647 -21.147 17.211 1.00 40.19 81 GLN A O 1
ATOM 652 N N . GLN A 1 82 ? -13.524 -19.607 18.831 1.00 39.59 82 GLN A N 1
ATOM 653 C CA . GLN A 1 82 ? -13.191 -20.529 19.915 1.00 39.59 82 GLN A CA 1
ATOM 654 C C . GLN A 1 82 ? -13.881 -20.070 21.202 1.00 39.59 82 GLN A C 1
ATOM 656 O O . GLN A 1 82 ? -13.644 -18.981 21.719 1.00 39.59 82 GLN A O 1
ATOM 661 N N . THR A 1 83 ? -14.793 -20.920 21.668 1.00 37.91 83 THR A N 1
ATOM 662 C CA . THR A 1 83 ? -15.407 -20.946 23.000 1.00 37.91 83 THR A CA 1
ATOM 663 C C . THR A 1 83 ? -14.327 -20.779 24.082 1.00 37.91 83 THR A C 1
ATOM 665 O O . THR A 1 83 ? -13.231 -21.309 23.902 1.00 37.91 83 THR A O 1
ATOM 668 N N . PRO A 1 84 ? -14.584 -20.083 25.206 1.00 43.81 84 PRO A N 1
ATOM 669 C CA . PRO A 1 84 ? -13.543 -19.799 26.191 1.00 43.81 84 PRO A CA 1
ATOM 670 C C . PRO A 1 84 ? -13.085 -21.079 26.902 1.00 43.81 84 PRO A C 1
ATOM 672 O O . PRO A 1 84 ? -13.743 -21.560 27.822 1.00 43.81 84 PRO A O 1
ATOM 675 N N . SER A 1 85 ? -11.935 -21.614 26.498 1.00 38.62 85 SER A N 1
ATOM 676 C CA . SER A 1 85 ? -11.160 -22.576 27.283 1.00 38.62 85 SER A CA 1
ATOM 677 C C . SER A 1 85 ? -10.034 -21.855 28.024 1.00 38.62 85 SER A C 1
ATOM 679 O O . SER A 1 85 ? -9.263 -21.082 27.459 1.00 38.62 85 SER A O 1
ATOM 681 N N . THR A 1 86 ? -10.018 -22.083 29.330 1.00 42.69 86 THR A N 1
ATOM 682 C CA . THR A 1 86 ? -9.277 -21.376 30.372 1.00 42.69 86 THR A CA 1
ATOM 683 C C . THR A 1 86 ? -7.764 -21.624 30.305 1.00 42.69 86 THR A C 1
ATOM 685 O O . THR A 1 86 ? -7.326 -22.762 30.187 1.00 42.69 86 THR A O 1
ATOM 688 N N . THR A 1 87 ? -6.999 -20.540 30.474 1.00 43.34 87 THR A N 1
ATOM 689 C CA . THR A 1 87 ? -5.590 -20.462 30.913 1.00 43.34 87 THR A CA 1
ATOM 690 C C . THR A 1 87 ? -4.530 -21.177 30.073 1.00 43.34 87 THR A C 1
ATOM 692 O O . THR A 1 87 ? -4.296 -22.365 30.236 1.00 43.34 87 THR A O 1
ATOM 695 N N . THR A 1 88 ? -3.745 -20.401 29.319 1.00 37.06 88 THR A N 1
ATOM 696 C CA . THR A 1 88 ? -2.266 -20.429 29.308 1.00 37.06 88 THR A CA 1
ATOM 697 C C . THR A 1 88 ? -1.797 -19.099 28.707 1.00 37.06 88 THR A C 1
ATOM 699 O O . 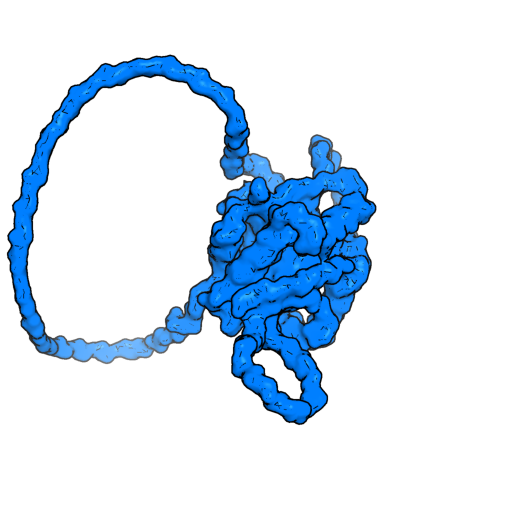THR A 1 88 ? -2.466 -18.559 27.832 1.00 37.06 88 THR A O 1
ATOM 702 N N . THR A 1 89 ? -0.698 -18.543 29.213 1.00 42.78 89 THR A N 1
ATOM 703 C CA . THR A 1 89 ? 0.005 -17.332 28.752 1.00 42.78 89 THR A CA 1
ATOM 704 C C . THR A 1 89 ? 0.058 -17.249 27.219 1.00 42.78 89 THR A C 1
ATOM 706 O O . THR A 1 89 ? 0.935 -17.827 26.585 1.00 42.78 89 THR A O 1
ATOM 709 N N . SER A 1 90 ? -0.908 -16.557 26.610 1.00 40.31 90 SER A N 1
ATOM 710 C CA . SER A 1 90 ? -1.007 -16.433 25.159 1.00 40.31 90 SER A CA 1
ATOM 711 C C . SER A 1 90 ? -0.170 -15.245 24.710 1.00 40.31 90 SER A C 1
ATOM 713 O O . SER A 1 90 ? -0.563 -14.092 24.898 1.00 40.31 90 SER A O 1
ATOM 715 N N . THR A 1 91 ? 0.973 -15.506 24.083 1.00 41.91 91 THR A N 1
ATOM 716 C CA . THR A 1 91 ? 1.476 -14.580 23.072 1.00 41.91 91 THR A CA 1
ATOM 717 C C . THR A 1 91 ? 0.351 -14.417 22.055 1.00 41.91 91 THR A C 1
ATOM 719 O O . THR A 1 91 ? -0.078 -15.390 21.437 1.00 41.91 91 THR A O 1
ATOM 722 N N . THR A 1 92 ? -0.225 -13.221 21.956 1.00 50.47 92 THR A N 1
ATOM 723 C CA . THR A 1 92 ? -1.283 -12.931 20.988 1.00 50.47 92 THR A CA 1
ATOM 724 C C . THR A 1 92 ? -0.691 -13.169 19.603 1.00 50.47 92 THR A C 1
ATOM 726 O O . THR A 1 92 ? 0.092 -12.357 19.114 1.00 50.47 92 THR A O 1
ATOM 729 N N . SER A 1 93 ? -0.986 -14.328 19.013 1.00 64.81 93 SER A N 1
ATOM 730 C CA . SER A 1 93 ? -0.571 -14.675 17.659 1.00 64.81 93 SER A CA 1
ATOM 731 C C . SER A 1 93 ? -1.111 -13.592 16.735 1.00 64.81 93 SER A C 1
ATOM 733 O O . SER A 1 93 ? -2.321 -13.497 16.526 1.00 64.81 93 SER A O 1
ATOM 735 N N . LYS A 1 94 ? -0.234 -12.719 16.229 1.00 72.69 94 LYS A N 1
ATOM 736 C CA . LYS A 1 94 ? -0.608 -11.805 15.152 1.00 72.69 94 LYS A CA 1
ATOM 737 C C . LYS A 1 94 ? -1.069 -12.698 13.995 1.00 72.69 94 LYS A C 1
ATOM 739 O O . LYS A 1 94 ? -0.315 -13.576 13.588 1.00 72.69 94 LYS A O 1
ATOM 744 N N . GLY A 1 95 ? -2.300 -12.508 13.512 1.00 84.88 95 GLY A N 1
ATOM 745 C CA . GLY A 1 95 ? -2.849 -13.308 12.409 1.00 84.88 95 GLY A CA 1
ATOM 746 C C . GLY A 1 95 ? -1.910 -13.343 11.195 1.00 84.88 95 GLY A C 1
ATOM 747 O O . GLY A 1 95 ? -1.012 -12.511 11.065 1.00 84.88 95 GLY A O 1
ATOM 748 N N . LYS A 1 96 ? -2.091 -14.298 10.281 1.00 93.88 96 LYS A N 1
ATOM 749 C CA . LYS A 1 96 ? -1.132 -14.523 9.184 1.00 93.88 96 LYS A CA 1
ATOM 750 C C . LYS A 1 96 ? -0.882 -13.258 8.348 1.00 93.88 96 LYS A C 1
ATOM 752 O O . LYS A 1 96 ? -1.814 -12.776 7.702 1.00 93.88 96 LYS A O 1
ATOM 757 N N . PHE A 1 97 ? 0.366 -12.780 8.293 1.00 96.75 97 PHE A N 1
ATOM 758 C CA . PHE A 1 97 ? 0.792 -11.696 7.401 1.00 96.75 97 PHE A CA 1
ATOM 759 C C . PHE A 1 97 ? 0.625 -12.101 5.934 1.00 96.75 97 PHE A C 1
ATOM 761 O O . PHE A 1 97 ? 0.993 -13.203 5.523 1.00 96.75 97 PHE A O 1
ATOM 768 N N . ILE A 1 98 ? 0.044 -11.207 5.136 1.00 97.56 98 ILE A N 1
ATOM 769 C CA . ILE A 1 98 ? -0.174 -11.428 3.704 1.00 97.56 98 ILE A CA 1
ATOM 770 C C . ILE A 1 98 ? 0.247 -10.250 2.834 1.00 97.56 98 ILE A C 1
ATOM 772 O O . ILE A 1 98 ? 0.072 -10.332 1.620 1.00 97.56 98 ILE A O 1
ATOM 776 N N . GLY A 1 99 ? 0.751 -9.158 3.406 1.00 97.69 99 GLY A N 1
ATOM 777 C CA . GLY A 1 99 ? 1.112 -7.993 2.614 1.00 97.69 99 GLY A CA 1
ATOM 778 C C . GLY A 1 99 ? 1.254 -6.700 3.397 1.00 97.69 99 GLY A C 1
ATOM 779 O O . GLY A 1 99 ? 1.068 -6.655 4.611 1.00 97.69 99 GLY A O 1
ATOM 780 N N . THR A 1 100 ? 1.526 -5.631 2.662 1.00 98.31 100 THR A N 1
ATOM 781 C CA . THR A 1 100 ? 1.557 -4.253 3.153 1.00 98.31 100 THR A CA 1
ATOM 782 C C . THR A 1 100 ? 0.614 -3.376 2.337 1.00 98.31 100 THR A C 1
ATOM 784 O O . THR A 1 100 ? 0.347 -3.668 1.172 1.00 98.31 100 THR A O 1
ATOM 787 N N . LEU A 1 101 ? 0.096 -2.307 2.940 1.00 98.19 101 LEU A N 1
ATOM 788 C CA . LEU A 1 101 ? -0.676 -1.262 2.260 1.00 98.19 101 LEU A CA 1
ATOM 789 C C . LEU A 1 101 ? -0.419 0.076 2.941 1.00 98.19 101 LEU A C 1
ATOM 791 O O . LEU A 1 101 ? -0.478 0.153 4.161 1.00 98.19 101 LEU A O 1
ATOM 795 N N . GLY A 1 102 ? -0.164 1.141 2.195 1.00 95.56 102 GLY A N 1
ATOM 796 C CA . GLY A 1 102 ? 0.196 2.428 2.772 1.00 95.56 102 GLY A CA 1
ATOM 797 C C . GLY A 1 102 ? -0.158 3.599 1.885 1.00 95.56 102 GLY A C 1
ATOM 798 O O . GLY A 1 102 ? -0.514 3.434 0.721 1.00 95.56 102 GLY A O 1
ATOM 799 N N . ILE A 1 103 ? -0.067 4.778 2.490 1.00 96.00 103 ILE A N 1
ATOM 800 C CA . ILE A 1 103 ? -0.253 6.063 1.829 1.00 96.00 103 ILE A CA 1
ATOM 801 C C . ILE A 1 103 ? 0.978 6.905 2.112 1.00 96.00 103 ILE A C 1
ATOM 803 O O . ILE A 1 103 ? 1.427 6.973 3.261 1.00 96.00 103 ILE A O 1
ATOM 807 N N . HIS A 1 104 ? 1.505 7.569 1.095 1.00 91.44 104 HIS A N 1
ATOM 808 C CA . HIS A 1 104 ? 2.587 8.525 1.272 1.00 91.44 104 HIS A CA 1
ATOM 809 C C . HIS A 1 104 ? 2.390 9.751 0.382 1.00 91.44 104 HIS A C 1
ATOM 811 O O . HIS A 1 104 ? 1.648 9.711 -0.597 1.00 91.44 104 HIS A O 1
ATOM 817 N N . ALA A 1 105 ? 3.007 10.859 0.785 1.00 90.94 105 ALA A N 1
ATOM 818 C CA . ALA A 1 105 ? 3.067 12.069 -0.016 1.00 90.94 105 ALA A CA 1
ATOM 819 C C . ALA A 1 105 ? 4.339 12.067 -0.862 1.00 90.94 105 ALA A C 1
ATOM 821 O O . ALA A 1 105 ? 5.445 12.012 -0.317 1.00 90.94 105 ALA A O 1
ATOM 822 N N . GLU A 1 106 ? 4.180 12.204 -2.171 1.00 85.56 106 GLU A N 1
ATOM 823 C CA . GLU A 1 106 ? 5.278 12.246 -3.136 1.00 85.56 106 GLU A CA 1
ATOM 824 C C . GLU A 1 106 ? 5.065 13.358 -4.171 1.00 85.56 106 GLU A C 1
ATOM 826 O O . GLU A 1 106 ? 3.950 13.880 -4.302 1.00 85.56 106 GLU A O 1
ATOM 831 N N . PRO A 1 107 ? 6.128 13.788 -4.878 1.00 85.56 107 PRO A N 1
ATOM 832 C CA . PRO A 1 107 ? 5.983 14.654 -6.041 1.00 85.56 107 PRO A CA 1
ATOM 833 C C . PRO A 1 107 ? 4.984 14.074 -7.043 1.00 85.56 107 PRO A C 1
ATOM 835 O O . PRO A 1 107 ? 4.981 12.877 -7.311 1.00 85.56 107 PRO A O 1
ATOM 838 N N . TYR A 1 108 ? 4.155 14.940 -7.619 1.00 79.69 108 TYR A N 1
ATOM 839 C CA . TYR A 1 108 ? 3.297 14.562 -8.731 1.00 79.69 108 TYR A CA 1
ATOM 840 C C . TYR A 1 108 ? 4.186 14.030 -9.878 1.00 79.69 108 TYR A C 1
ATOM 842 O O . TYR A 1 108 ? 5.207 14.665 -10.166 1.00 79.69 108 TYR A O 1
ATOM 850 N N . PRO A 1 109 ? 3.853 12.898 -10.525 1.00 73.69 109 PRO A N 1
ATOM 851 C CA . PRO A 1 109 ? 4.688 12.330 -11.579 1.00 73.69 109 PRO A CA 1
ATOM 852 C C . PRO A 1 109 ? 4.897 13.320 -12.727 1.00 73.69 109 PRO A C 1
ATOM 854 O O . PRO A 1 109 ? 3.944 13.894 -13.239 1.00 73.69 109 PRO A O 1
ATOM 857 N N . ILE A 1 110 ? 6.146 13.526 -13.144 1.00 68.25 110 ILE A N 1
ATOM 858 C CA . ILE A 1 110 ? 6.479 14.392 -14.281 1.00 68.25 110 ILE A CA 1
ATOM 859 C C . ILE A 1 110 ? 7.041 13.507 -15.387 1.00 68.25 110 ILE A C 1
ATOM 861 O O . ILE A 1 110 ? 7.930 12.691 -15.140 1.00 68.25 110 ILE A O 1
ATOM 865 N N . ASN A 1 111 ? 6.554 13.679 -16.616 1.00 59.09 111 ASN A N 1
ATOM 866 C CA . ASN A 1 111 ? 7.149 13.028 -17.779 1.00 59.09 111 ASN A CA 1
ATOM 867 C C . ASN A 1 111 ? 8.559 13.594 -18.005 1.00 59.09 111 ASN A C 1
ATOM 869 O O . ASN A 1 111 ? 8.717 14.760 -18.360 1.00 59.09 111 ASN A O 1
ATOM 873 N N . THR A 1 112 ? 9.592 12.780 -17.790 1.00 48.84 112 THR A N 1
ATOM 874 C CA . THR A 1 112 ? 10.996 13.191 -17.970 1.00 48.84 112 THR A CA 1
ATOM 875 C C . THR A 1 112 ? 11.398 13.299 -19.445 1.00 48.84 112 THR A C 1
ATOM 877 O O . THR A 1 112 ? 12.406 13.927 -19.755 1.00 48.84 112 THR A O 1
ATOM 880 N N . ASN A 1 113 ? 10.582 12.753 -20.356 1.00 42.78 113 ASN A N 1
ATOM 881 C CA . ASN A 1 113 ? 10.726 12.885 -21.804 1.00 42.78 113 ASN A CA 1
ATOM 882 C C . ASN A 1 113 ? 9.658 13.834 -22.359 1.00 42.78 113 ASN A C 1
ATOM 884 O O . ASN A 1 113 ? 8.606 13.402 -22.827 1.00 42.78 113 ASN A O 1
ATOM 888 N N . THR A 1 114 ? 9.919 15.137 -22.320 1.00 37.50 114 THR A N 1
ATOM 889 C CA . THR A 1 114 ? 9.178 16.098 -23.142 1.00 37.50 114 THR A CA 1
ATOM 890 C C . THR A 1 114 ? 9.748 16.097 -24.560 1.00 37.50 114 THR A C 1
ATOM 892 O O . THR A 1 114 ? 10.667 16.857 -24.853 1.00 37.50 114 THR A O 1
ATOM 895 N N . GLU A 1 115 ? 9.175 15.296 -25.457 1.00 31.09 115 GLU A N 1
ATOM 896 C CA . GLU A 1 115 ? 8.780 15.876 -26.745 1.00 31.09 115 GLU A CA 1
ATOM 897 C C . GLU A 1 115 ? 7.305 16.292 -26.633 1.00 31.09 115 GLU A C 1
ATOM 899 O O . GLU A 1 115 ? 6.533 15.627 -25.934 1.00 31.09 115 GLU A O 1
ATOM 904 N N . PRO A 1 116 ? 6.901 17.425 -27.232 1.00 38.44 116 PRO A N 1
ATOM 905 C CA . PRO A 1 116 ? 5.559 17.961 -27.077 1.00 38.44 116 PRO A CA 1
ATOM 906 C C . PRO A 1 116 ? 4.580 17.175 -27.955 1.00 38.44 116 PRO A C 1
ATOM 908 O O . PRO A 1 116 ? 4.197 17.639 -29.026 1.00 38.44 116 PRO A O 1
ATOM 911 N N . ASP A 1 117 ? 4.158 15.992 -27.511 1.00 35.59 117 ASP A N 1
ATOM 912 C CA . ASP A 1 117 ? 3.137 15.240 -28.236 1.00 35.59 117 ASP A CA 1
ATOM 913 C C . ASP A 1 117 ? 1.726 15.721 -27.877 1.00 35.59 117 ASP A C 1
ATOM 915 O O . ASP A 1 117 ? 1.215 15.607 -26.762 1.00 35.59 117 ASP A O 1
ATOM 919 N N . THR A 1 118 ? 1.104 16.294 -28.900 1.00 36.44 118 THR A N 1
ATOM 920 C CA . THR A 1 118 ? -0.180 16.996 -28.947 1.00 36.44 118 THR A CA 1
ATOM 921 C C . THR A 1 118 ? -1.383 16.048 -28.955 1.00 36.44 118 THR A C 1
ATOM 923 O O . THR A 1 118 ? -2.306 16.217 -29.744 1.00 36.44 118 THR A O 1
ATOM 926 N N . ASN A 1 119 ? -1.424 15.066 -28.052 1.00 32.50 119 ASN A N 1
ATOM 927 C CA . ASN A 1 119 ? -2.630 14.258 -27.842 1.00 32.50 119 ASN A CA 1
ATOM 928 C C . ASN A 1 119 ? -3.059 14.269 -26.375 1.00 32.50 119 ASN A C 1
ATOM 930 O O . ASN A 1 119 ? -2.715 13.410 -25.564 1.00 32.50 119 ASN A O 1
ATOM 934 N N . THR A 1 120 ? -3.851 15.289 -26.064 1.00 35.75 120 THR A N 1
ATOM 935 C CA . THR A 1 120 ? -4.628 15.457 -24.842 1.00 35.75 120 THR A CA 1
ATOM 936 C C . THR A 1 120 ? -5.519 14.237 -24.591 1.00 35.75 120 THR A C 1
ATOM 938 O O . THR A 1 120 ? -6.553 14.046 -25.232 1.00 35.75 120 THR A O 1
ATOM 941 N N . TYR A 1 121 ? -5.155 13.420 -23.600 1.00 33.06 121 TYR A N 1
ATOM 942 C CA . TYR A 1 121 ? -6.088 12.489 -22.969 1.00 33.06 121 TYR A CA 1
ATOM 943 C C . TYR A 1 121 ? -7.116 13.301 -22.156 1.00 33.06 121 TYR A C 1
ATOM 945 O O . TYR A 1 121 ? -6.842 13.766 -21.060 1.00 33.06 121 TYR A O 1
ATOM 953 N N . ILE A 1 122 ? -8.282 13.495 -22.780 1.00 37.03 122 ILE A N 1
ATOM 954 C CA . ILE A 1 122 ? -9.599 13.914 -22.265 1.00 37.03 122 ILE A CA 1
ATOM 955 C C . ILE A 1 122 ? -9.651 15.175 -21.375 1.00 37.03 122 ILE A C 1
ATOM 957 O O . ILE A 1 122 ? -9.333 15.182 -20.189 1.00 37.03 122 ILE A O 1
ATOM 961 N N . HIS A 1 123 ? -10.217 16.235 -21.962 1.00 31.86 123 HIS A N 1
ATOM 962 C CA . HIS A 1 123 ? -10.691 17.442 -21.284 1.00 31.86 123 HIS A CA 1
ATOM 963 C C . HIS A 1 123 ? -11.680 17.142 -20.137 1.00 31.86 123 HIS A C 1
ATOM 965 O O . HIS A 1 123 ? -12.692 16.466 -20.328 1.00 31.86 123 HIS A O 1
ATOM 971 N N . ARG A 1 124 ? -11.421 17.748 -18.965 1.00 37.00 124 ARG A N 1
ATOM 972 C CA . ARG A 1 124 ? -12.386 17.967 -17.870 1.00 37.00 124 ARG A CA 1
ATOM 973 C C . ARG A 1 124 ? -13.621 18.704 -18.411 1.00 37.00 124 ARG A C 1
ATOM 975 O O . ARG A 1 124 ? -13.511 19.869 -18.788 1.00 37.00 124 ARG A O 1
ATOM 982 N N . ASN A 1 125 ? -14.793 18.070 -18.390 1.00 31.22 125 ASN A N 1
ATOM 983 C CA . ASN A 1 125 ? -16.063 18.781 -18.548 1.00 31.22 125 ASN A CA 1
ATOM 984 C C . ASN A 1 125 ? -16.507 19.334 -17.189 1.00 31.22 125 ASN A C 1
ATOM 986 O O . ASN A 1 125 ? -16.918 18.582 -16.307 1.00 31.22 125 ASN A O 1
ATOM 990 N N . ASN A 1 126 ? -16.440 20.658 -17.047 1.00 30.39 126 ASN A N 1
ATOM 991 C CA . ASN A 1 126 ? -17.163 21.392 -16.015 1.00 30.39 126 ASN A CA 1
ATOM 992 C C . ASN A 1 126 ? -18.667 21.280 -16.289 1.00 30.39 126 ASN A C 1
ATOM 994 O O . ASN A 1 126 ? -19.147 21.698 -17.341 1.00 30.39 126 ASN A O 1
ATOM 998 N N . SER A 1 127 ? -19.409 20.736 -15.328 1.00 30.38 127 SER A N 1
ATOM 999 C CA . SER A 1 127 ? -20.865 20.821 -15.298 1.00 30.38 127 SER A CA 1
ATOM 1000 C C . SER A 1 127 ? -21.267 22.168 -14.698 1.00 30.38 127 SER A C 1
ATOM 1002 O O . SER A 1 127 ? -21.081 22.392 -13.504 1.00 30.38 127 SER A O 1
ATOM 1004 N N . SER A 1 128 ? -21.837 23.051 -15.514 1.00 29.30 128 SER A N 1
ATOM 1005 C CA . SER A 1 128 ? -22.659 24.171 -15.050 1.00 29.30 128 SER A CA 1
ATOM 1006 C C . SER A 1 128 ? -23.772 24.440 -16.064 1.00 29.30 128 SER A C 1
ATOM 1008 O O . SER A 1 128 ? -23.506 24.574 -17.256 1.00 29.30 128 SER A O 1
ATOM 1010 N N . ASP A 1 129 ? -24.999 24.471 -15.547 1.00 31.19 129 ASP A N 1
ATOM 1011 C CA . ASP A 1 129 ? -26.301 24.677 -16.189 1.00 31.19 129 ASP A CA 1
ATOM 1012 C C . ASP A 1 129 ? -26.356 25.593 -17.422 1.00 31.19 129 ASP A C 1
ATOM 1014 O O . ASP A 1 129 ? -25.810 26.693 -17.425 1.00 31.19 129 ASP A O 1
ATOM 1018 N N . THR A 1 130 ? -27.179 25.214 -18.410 1.00 28.03 130 THR A N 1
ATOM 1019 C CA . THR A 1 130 ? -28.472 25.884 -18.694 1.00 28.03 130 THR A CA 1
ATOM 1020 C C . THR A 1 130 ? -29.197 25.247 -19.893 1.00 28.03 130 THR A C 1
ATOM 1022 O O . THR A 1 130 ? -28.655 25.092 -20.983 1.00 28.03 130 THR A O 1
ATOM 1025 N N . GLN A 1 131 ? -30.468 24.894 -19.686 1.00 28.98 131 GLN A N 1
ATOM 1026 C CA . GLN A 1 131 ? -31.473 24.655 -20.736 1.00 28.98 131 GLN A CA 1
ATOM 1027 C C . GLN A 1 131 ? -31.761 25.956 -21.521 1.00 28.98 131 GLN A C 1
ATOM 1029 O O . GLN A 1 131 ? -31.693 27.036 -20.931 1.00 28.98 131 GLN A O 1
ATOM 1034 N N . PRO A 1 132 ? -32.168 25.877 -22.809 1.00 30.88 132 PRO A N 1
ATOM 1035 C CA . PRO A 1 132 ? -33.610 25.958 -23.078 1.00 30.88 132 PRO A CA 1
ATOM 1036 C C . PRO A 1 132 ? -34.135 25.085 -24.243 1.00 30.88 132 PRO A C 1
ATOM 1038 O O . PRO A 1 132 ? -33.638 25.101 -25.362 1.00 30.88 132 PRO A O 1
ATOM 1041 N N . ASN A 1 133 ? -35.216 24.363 -23.939 1.00 28.34 133 ASN A N 1
ATOM 1042 C CA . ASN A 1 133 ? -36.444 24.102 -24.710 1.00 28.34 133 ASN A CA 1
ATOM 1043 C C . ASN A 1 133 ? -36.536 24.533 -26.205 1.00 28.34 133 ASN A C 1
ATOM 1045 O O . ASN A 1 133 ? -36.418 25.715 -26.513 1.00 28.34 133 ASN A O 1
ATOM 1049 N N . THR A 1 134 ? -36.948 23.616 -27.103 1.00 27.47 134 THR A N 1
ATOM 1050 C CA . THR A 1 134 ? -38.093 23.790 -28.046 1.00 27.47 134 THR A CA 1
ATOM 1051 C C . THR A 1 134 ? -38.453 22.499 -28.828 1.00 27.47 134 THR A C 1
ATOM 1053 O O . THR A 1 134 ? -37.617 21.902 -29.491 1.00 27.47 134 THR A O 1
ATOM 1056 N N . LYS A 1 135 ? -39.738 22.103 -28.716 1.00 27.59 135 LYS A N 1
ATOM 1057 C CA . LYS A 1 135 ? -40.681 21.397 -29.640 1.00 27.59 135 LYS A CA 1
ATOM 1058 C C . LYS A 1 135 ? -40.095 20.707 -30.902 1.00 27.59 135 LYS A C 1
ATOM 1060 O O . LYS A 1 135 ? -39.444 21.357 -31.706 1.00 27.59 135 LYS A O 1
ATOM 1065 N N . SER A 1 136 ? -40.450 19.467 -31.277 1.00 26.12 136 SER A N 1
ATOM 1066 C CA . SER A 1 136 ? -41.773 19.047 -31.807 1.00 26.12 136 SER A CA 1
ATOM 1067 C C . SER A 1 136 ? -41.785 17.533 -32.138 1.00 26.12 136 SER A C 1
ATOM 1069 O O . SER A 1 136 ? -40.790 17.009 -32.625 1.00 26.12 136 SER A O 1
ATOM 1071 N N . ALA A 1 137 ? -42.918 16.849 -31.932 1.00 26.05 137 ALA A N 1
ATOM 1072 C CA . ALA A 1 137 ? -43.245 15.497 -32.446 1.00 26.05 137 ALA A CA 1
ATOM 1073 C C . ALA A 1 137 ? -43.769 15.583 -33.923 1.00 26.05 137 ALA A C 1
ATOM 1075 O O . ALA A 1 137 ? -43.911 16.729 -34.361 1.00 26.05 137 ALA A O 1
ATOM 1076 N N . PRO A 1 138 ? -44.134 14.503 -34.689 1.00 35.44 138 PRO A N 1
ATOM 1077 C CA . PRO A 1 138 ? -44.801 13.260 -34.238 1.00 35.44 138 PRO A CA 1
ATOM 1078 C C . PRO A 1 138 ? -44.521 11.898 -34.963 1.00 35.44 138 PRO A C 1
ATOM 1080 O O . PRO A 1 138 ? -44.090 11.829 -36.103 1.00 35.44 138 PRO A O 1
ATOM 1083 N N . LYS A 1 139 ? -44.878 10.819 -34.234 1.00 28.77 139 LYS A N 1
ATOM 1084 C CA . LYS A 1 139 ? -45.530 9.510 -34.557 1.00 28.77 139 LYS A CA 1
ATOM 1085 C C . LYS A 1 139 ? -45.347 8.749 -35.897 1.00 28.77 139 LYS A C 1
ATOM 1087 O O . LYS A 1 139 ? -45.738 9.231 -36.951 1.00 28.77 139 LYS A O 1
ATOM 1092 N N . SER A 1 140 ? -45.095 7.433 -35.754 1.00 25.94 140 SER A N 1
ATOM 1093 C CA . SER A 1 140 ? -45.850 6.221 -36.228 1.00 25.94 140 SER A CA 1
ATOM 1094 C C . SER A 1 140 ? -44.850 5.106 -36.617 1.00 25.94 140 SER A C 1
ATOM 1096 O O . SER A 1 140 ? -43.727 5.444 -36.956 1.00 25.94 140 SER A O 1
ATOM 1098 N N . GLY A 1 141 ? -45.062 3.784 -36.567 1.00 25.61 141 GLY A N 1
ATOM 1099 C CA . GLY A 1 141 ? -46.140 2.841 -36.223 1.00 25.61 141 GLY A CA 1
ATOM 1100 C C . GLY A 1 141 ? -45.474 1.449 -36.013 1.00 25.61 141 GLY A C 1
ATOM 1101 O O . GLY A 1 141 ? -44.377 1.229 -36.507 1.00 25.61 141 GLY A O 1
ATOM 1102 N N . ILE A 1 142 ? -45.902 0.624 -35.051 1.00 24.84 142 ILE A N 1
ATOM 1103 C CA . ILE A 1 142 ? -46.878 -0.484 -35.169 1.00 24.84 142 ILE A CA 1
ATOM 1104 C C . ILE A 1 142 ? -46.346 -1.781 -35.849 1.00 24.84 142 ILE A C 1
ATOM 1106 O O . ILE A 1 142 ? -46.048 -1.769 -37.036 1.00 24.84 142 ILE A O 1
ATOM 1110 N N . HIS A 1 143 ? -46.420 -2.886 -35.071 1.00 27.38 143 HIS A N 1
ATOM 1111 C CA . HIS A 1 143 ? -46.545 -4.329 -35.421 1.00 27.38 143 HIS A CA 1
ATOM 1112 C C . HIS A 1 143 ? -45.344 -5.048 -36.081 1.00 27.38 143 HIS A C 1
ATOM 1114 O O . HIS A 1 143 ? -44.628 -4.459 -36.870 1.00 27.38 143 HIS A O 1
ATOM 1120 N N . THR A 1 144 ? -45.026 -6.332 -35.855 1.00 25.33 144 THR A N 1
ATOM 1121 C CA . THR A 1 144 ? -45.577 -7.468 -35.076 1.00 25.33 144 THR A CA 1
ATOM 1122 C C . THR A 1 144 ? -44.540 -8.604 -35.133 1.00 25.33 144 THR A C 1
ATOM 1124 O O . THR A 1 144 ? -43.899 -8.776 -36.166 1.00 25.33 144 THR A O 1
ATOM 1127 N N . ALA A 1 145 ? -44.429 -9.411 -34.071 1.00 27.61 145 ALA A N 1
ATOM 1128 C CA . ALA A 1 145 ? -43.884 -10.778 -34.127 1.00 27.61 145 ALA A CA 1
ATOM 1129 C C . ALA A 1 145 ? -44.887 -11.729 -34.834 1.00 27.61 145 ALA A C 1
ATOM 1131 O O . ALA A 1 145 ? -46.042 -11.331 -35.019 1.00 27.61 145 ALA A O 1
ATOM 1132 N N . PRO A 1 146 ? -44.507 -12.965 -35.218 1.00 35.19 146 PRO A N 1
ATOM 1133 C CA . PRO A 1 146 ? -44.584 -14.045 -34.228 1.00 35.19 146 PRO A CA 1
ATOM 1134 C C . PRO A 1 146 ? -43.538 -15.176 -34.347 1.00 35.19 146 PRO A C 1
ATOM 1136 O O . PRO A 1 146 ? -42.939 -15.427 -35.388 1.00 35.19 146 PRO A O 1
ATOM 1139 N N . ASP A 1 147 ? -43.391 -15.829 -33.194 1.00 26.61 147 ASP A N 1
ATOM 1140 C CA . ASP A 1 147 ? -43.085 -17.224 -32.849 1.00 26.61 147 ASP A CA 1
ATOM 1141 C C . ASP A 1 147 ? -42.933 -18.288 -33.956 1.00 26.61 147 ASP A C 1
ATOM 1143 O O . ASP A 1 147 ? -43.726 -18.366 -34.893 1.00 26.61 147 ASP A O 1
ATOM 1147 N N . THR A 1 148 ? -42.028 -19.256 -33.735 1.00 28.34 148 THR A N 1
ATOM 1148 C CA . THR A 1 148 ? -42.409 -20.632 -33.321 1.00 28.34 148 THR A CA 1
ATOM 1149 C C . THR A 1 148 ? -41.200 -21.542 -33.015 1.00 28.34 148 THR A C 1
ATOM 1151 O O . THR A 1 148 ? -40.243 -21.644 -33.774 1.00 28.34 148 THR A O 1
ATOM 1154 N N . ASN A 1 149 ? -41.309 -22.211 -31.860 1.00 25.83 149 ASN A N 1
ATOM 1155 C CA . ASN A 1 149 ? -40.709 -23.484 -31.413 1.00 25.83 149 ASN A CA 1
ATOM 1156 C C . ASN A 1 149 ? -40.804 -24.601 -32.502 1.00 25.83 149 ASN A C 1
ATOM 1158 O O . ASN A 1 149 ? -41.672 -24.513 -33.359 1.00 25.83 149 ASN A O 1
ATOM 1162 N N . THR A 1 150 ? -40.066 -25.726 -32.561 1.00 26.42 150 THR A N 1
ATOM 1163 C CA . THR A 1 150 ? -39.662 -26.718 -31.534 1.00 26.42 150 THR A CA 1
ATOM 1164 C C . THR A 1 150 ? -38.909 -27.907 -32.199 1.00 26.42 150 THR A C 1
ATOM 1166 O O . THR A 1 150 ? -39.106 -28.133 -33.388 1.00 26.42 150 THR A O 1
ATOM 1169 N N . HIS A 1 151 ? -38.238 -28.740 -31.372 1.00 26.42 151 HIS A N 1
ATOM 1170 C CA . HIS A 1 151 ? -37.842 -30.172 -31.558 1.00 26.42 151 HIS A CA 1
ATOM 1171 C C . HIS A 1 151 ? -36.611 -30.472 -32.448 1.00 26.42 151 HIS A C 1
ATOM 1173 O O . HIS A 1 151 ? -36.429 -29.841 -33.476 1.00 26.42 151 HIS A O 1
ATOM 1179 N N . GLY A 1 152 ? -35.723 -31.434 -32.159 1.00 23.84 152 GLY A N 1
ATOM 1180 C CA . GLY A 1 152 ? -35.627 -32.456 -31.109 1.00 23.84 152 GLY A CA 1
ATOM 1181 C C . GLY A 1 152 ? -34.409 -33.383 -31.357 1.00 23.84 152 GLY A C 1
ATOM 1182 O O . GLY A 1 152 ? -33.951 -33.494 -32.488 1.00 23.84 152 GLY A O 1
ATOM 1183 N N . ASP A 1 153 ? -33.929 -33.999 -30.271 1.00 24.98 153 ASP A N 1
ATOM 1184 C CA . ASP A 1 153 ? -33.322 -35.338 -30.095 1.00 24.98 153 ASP A CA 1
ATOM 1185 C C . ASP A 1 153 ? -32.033 -35.847 -30.800 1.00 24.98 153 ASP A C 1
ATOM 1187 O O . ASP A 1 153 ? -31.962 -35.966 -32.016 1.00 24.98 153 ASP A O 1
ATOM 1191 N N . ASN A 1 154 ? -31.134 -36.356 -29.923 1.00 24.88 154 ASN A N 1
ATOM 1192 C CA . ASN A 1 154 ? -30.316 -37.598 -29.968 1.00 24.88 154 ASN A CA 1
ATOM 1193 C C . ASN A 1 154 ? -29.252 -37.794 -31.074 1.00 24.88 154 ASN A C 1
ATOM 1195 O O . ASN A 1 154 ? -29.414 -37.355 -32.197 1.00 24.88 154 ASN A O 1
ATOM 1199 N N . ALA A 1 155 ? -28.181 -38.585 -30.940 1.00 24.34 155 ALA A N 1
ATOM 1200 C CA . ALA A 1 155 ? -27.344 -39.172 -29.882 1.00 24.34 155 ALA A CA 1
ATOM 1201 C C . ALA A 1 155 ? -26.328 -40.082 -30.628 1.00 24.34 155 ALA A C 1
ATOM 1203 O O . ALA A 1 155 ? -26.749 -40.745 -31.573 1.00 24.34 155 ALA A O 1
ATOM 1204 N N . SER A 1 156 ? -25.081 -40.229 -30.136 1.00 25.50 156 SER A N 1
ATOM 1205 C CA . SER A 1 156 ? -24.173 -41.397 -30.360 1.00 25.50 156 SER A CA 1
ATOM 1206 C C . SER A 1 156 ? -23.624 -41.613 -31.804 1.00 25.50 156 SER A C 1
ATOM 1208 O O . SER A 1 156 ? -24.231 -41.169 -32.764 1.00 25.50 156 SER A O 1
ATOM 1210 N N . ASP A 1 157 ? -22.500 -42.263 -32.129 1.00 25.28 157 ASP A N 1
ATOM 1211 C CA . ASP A 1 157 ? -21.382 -42.898 -31.423 1.00 25.28 157 ASP A CA 1
ATOM 1212 C C . ASP A 1 157 ? -20.282 -43.264 -32.464 1.00 25.28 157 ASP A C 1
ATOM 1214 O O . ASP A 1 157 ? -20.559 -43.371 -33.658 1.00 25.28 157 ASP A O 1
ATOM 1218 N N . THR A 1 158 ? -19.083 -43.614 -31.982 1.00 26.78 158 THR A N 1
ATOM 1219 C CA . THR A 1 158 ? -18.055 -44.511 -32.587 1.00 26.78 158 THR A CA 1
ATOM 1220 C C . THR A 1 158 ? -17.080 -44.094 -33.725 1.00 26.78 158 THR A C 1
ATOM 1222 O O . THR A 1 158 ? -17.396 -44.089 -34.907 1.00 26.78 158 THR A O 1
ATOM 1225 N N . LYS A 1 159 ? -15.803 -43.954 -33.302 1.00 26.03 159 LYS A N 1
ATOM 1226 C CA . LYS A 1 159 ? -14.541 -44.625 -33.741 1.00 26.03 159 LYS A CA 1
ATOM 1227 C C . LYS A 1 159 ? -14.129 -44.703 -35.232 1.00 26.03 159 LYS A C 1
ATOM 1229 O O . LYS A 1 159 ? -14.721 -45.474 -35.978 1.00 26.03 159 LYS A O 1
ATOM 1234 N N . ARG A 1 160 ? -12.907 -44.217 -35.546 1.00 26.55 160 ARG A N 1
ATOM 1235 C CA . ARG A 1 160 ? -11.738 -45.066 -35.925 1.00 26.55 160 ARG A CA 1
ATOM 1236 C C . ARG A 1 160 ? -10.406 -44.294 -36.024 1.00 26.55 160 ARG A C 1
ATOM 1238 O O . ARG A 1 160 ? -10.371 -43.185 -36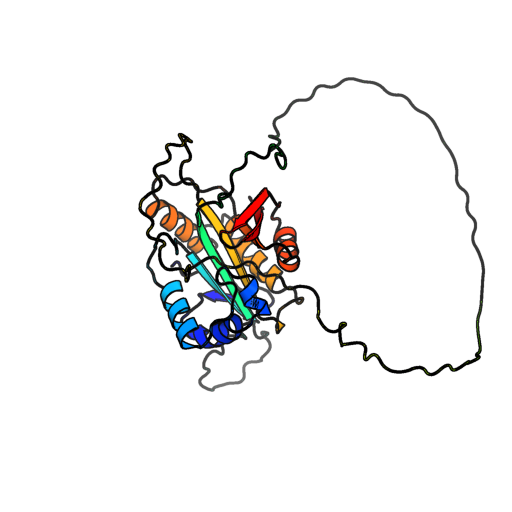.540 1.00 26.55 160 ARG A O 1
ATOM 1245 N N . GLU A 1 161 ? -9.348 -44.942 -35.535 1.00 24.64 161 GLU A N 1
ATOM 1246 C CA . GLU A 1 161 ? -7.919 -44.583 -35.579 1.00 24.64 161 GLU A CA 1
ATOM 1247 C C . GLU A 1 161 ? -7.342 -44.488 -37.001 1.00 24.64 161 GLU A C 1
ATOM 1249 O O . GLU A 1 161 ? -7.749 -45.249 -37.882 1.00 24.64 161 GLU A O 1
ATOM 1254 N N . LEU A 1 162 ? -6.291 -43.672 -37.164 1.00 26.56 162 LEU A N 1
ATOM 1255 C CA . LEU A 1 162 ? -5.099 -44.075 -37.915 1.00 26.56 162 LEU A CA 1
ATOM 1256 C C . LEU A 1 162 ? -3.849 -43.370 -37.354 1.00 26.56 162 LEU A C 1
ATOM 1258 O O . LEU A 1 162 ? -3.781 -42.142 -37.320 1.00 26.56 162 LEU A O 1
ATOM 1262 N N . ASP A 1 163 ? -2.887 -44.181 -36.920 1.00 25.36 163 ASP A N 1
ATOM 1263 C CA . ASP A 1 163 ? -1.559 -43.800 -36.442 1.00 25.36 163 ASP A CA 1
ATOM 1264 C C . ASP A 1 163 ? -0.664 -43.249 -37.561 1.00 25.36 163 ASP A C 1
ATOM 1266 O O . ASP A 1 163 ? -0.514 -43.876 -38.610 1.00 25.36 163 ASP A O 1
ATOM 1270 N N . THR A 1 164 ? 0.057 -42.163 -37.272 1.00 27.80 164 THR A N 1
ATOM 1271 C CA . THR A 1 164 ? 1.406 -41.932 -37.812 1.00 27.80 164 THR A CA 1
ATOM 1272 C C . THR A 1 164 ? 2.293 -41.344 -36.721 1.00 27.80 164 THR A C 1
ATOM 1274 O O . THR A 1 164 ? 2.079 -40.225 -36.258 1.00 27.80 164 THR A O 1
ATOM 1277 N N . VAL A 1 165 ? 3.290 -42.130 -36.323 1.00 25.88 165 VAL A N 1
ATOM 1278 C CA . VAL A 1 165 ? 4.406 -41.764 -35.449 1.00 25.88 165 VAL A CA 1
ATOM 1279 C C . VAL A 1 165 ? 5.415 -40.937 -36.245 1.00 25.88 165 VAL A C 1
ATOM 1281 O O . VAL A 1 165 ? 5.961 -41.444 -37.220 1.00 25.88 165 VAL A O 1
ATOM 1284 N N . THR A 1 166 ? 5.719 -39.721 -35.786 1.00 27.83 166 THR A N 1
ATOM 1285 C CA . THR A 1 166 ? 7.030 -39.075 -35.975 1.00 27.83 166 THR A CA 1
ATOM 1286 C C . THR A 1 166 ? 7.346 -38.175 -34.781 1.00 27.83 166 THR A C 1
ATOM 1288 O O . THR A 1 166 ? 6.670 -37.177 -34.547 1.00 27.83 166 THR A O 1
ATOM 1291 N N . ASP A 1 167 ? 8.357 -38.603 -34.031 1.00 25.45 167 ASP A N 1
ATOM 1292 C CA . ASP A 1 167 ? 9.309 -37.877 -33.187 1.00 25.45 167 ASP A CA 1
ATOM 1293 C C . ASP A 1 167 ? 8.999 -36.446 -32.705 1.00 25.45 167 ASP A C 1
ATOM 1295 O O . ASP A 1 167 ? 9.104 -35.456 -33.423 1.00 25.45 167 ASP A O 1
ATOM 1299 N N . GLY A 1 168 ? 8.802 -36.362 -31.385 1.00 31.67 168 GLY A N 1
ATOM 1300 C CA . GLY A 1 168 ? 9.690 -35.594 -30.513 1.00 31.67 168 GLY A CA 1
ATOM 1301 C C . GLY A 1 168 ? 9.624 -34.075 -30.600 1.00 31.67 168 GLY A C 1
ATOM 1302 O O . GLY A 1 168 ? 10.537 -33.477 -31.145 1.00 31.67 168 GLY A O 1
ATOM 1303 N N . HIS A 1 169 ? 8.648 -33.461 -29.927 1.00 25.70 169 HIS A N 1
ATOM 1304 C CA . HIS A 1 169 ? 8.808 -32.181 -29.222 1.00 25.70 169 HIS A CA 1
ATOM 1305 C C . HIS A 1 169 ? 7.931 -32.219 -27.964 1.00 25.70 169 HIS A C 1
ATOM 1307 O O . HIS A 1 169 ? 6.719 -32.394 -28.036 1.00 25.70 169 HIS A O 1
ATOM 1313 N N . ASN A 1 170 ? 8.568 -32.099 -26.804 1.00 25.83 170 ASN A N 1
ATOM 1314 C CA . ASN A 1 170 ? 7.932 -31.992 -25.495 1.00 25.83 170 ASN A CA 1
ATOM 1315 C C . ASN A 1 170 ? 7.174 -30.648 -25.409 1.00 25.83 170 ASN A C 1
ATOM 1317 O O . ASN A 1 170 ? 7.842 -29.611 -25.459 1.00 25.83 170 ASN A O 1
ATOM 1321 N N . PRO A 1 171 ? 5.830 -30.597 -25.297 1.00 26.30 171 PRO A N 1
ATOM 1322 C CA . PRO A 1 171 ? 5.157 -29.341 -25.014 1.00 26.30 171 PRO A CA 1
ATOM 1323 C C . PRO A 1 171 ? 5.418 -28.973 -23.551 1.00 26.30 171 PRO A C 1
ATOM 1325 O O . PRO A 1 171 ? 4.851 -29.536 -22.616 1.00 26.30 171 PRO A O 1
ATOM 1328 N N . SER A 1 172 ? 6.342 -28.028 -23.394 1.00 25.30 172 SER A N 1
ATOM 1329 C CA . SER A 1 172 ? 6.622 -27.278 -22.176 1.00 25.30 172 SER A CA 1
ATOM 1330 C C . SER A 1 172 ? 5.334 -26.905 -21.442 1.00 25.30 172 SER A C 1
ATOM 1332 O O . SER A 1 172 ? 4.403 -26.362 -22.031 1.00 25.30 172 SER A O 1
ATOM 1334 N N . ALA A 1 173 ? 5.320 -27.162 -20.137 1.00 25.66 173 ALA A N 1
ATOM 1335 C CA . ALA A 1 173 ? 4.286 -26.760 -19.200 1.00 25.66 173 ALA A CA 1
ATOM 1336 C C . ALA A 1 173 ? 3.994 -25.248 -19.295 1.00 25.66 173 ALA A C 1
ATOM 1338 O O . ALA A 1 173 ? 4.779 -24.433 -18.815 1.00 25.66 173 ALA A O 1
ATOM 1339 N N . THR A 1 174 ? 2.867 -24.863 -19.899 1.00 27.34 174 THR A N 1
ATOM 1340 C CA . THR A 1 174 ? 2.423 -23.456 -19.978 1.00 27.34 174 THR A CA 1
ATOM 1341 C C . THR A 1 174 ? 0.977 -23.233 -19.534 1.00 27.34 174 THR A C 1
ATOM 1343 O O . THR A 1 174 ? 0.389 -22.235 -19.920 1.00 27.34 174 THR A O 1
ATOM 1346 N N . ASP A 1 175 ? 0.406 -24.091 -18.681 1.00 25.69 175 ASP A N 1
ATOM 1347 C CA . ASP A 1 175 ? -1.001 -23.943 -18.250 1.00 25.69 175 ASP A CA 1
ATOM 1348 C C . ASP A 1 175 ? -1.240 -24.111 -16.737 1.00 25.69 175 ASP A C 1
ATOM 1350 O O . ASP A 1 175 ? -2.263 -24.629 -16.292 1.00 25.69 175 ASP A O 1
ATOM 1354 N N . VAL A 1 176 ? -0.307 -23.633 -15.902 1.00 24.16 176 VAL A N 1
ATOM 1355 C CA . VAL A 1 176 ? -0.516 -23.546 -14.441 1.00 24.16 176 VAL A CA 1
ATOM 1356 C C . VAL A 1 176 ? 0.050 -22.241 -13.868 1.00 24.16 176 VAL A C 1
ATOM 1358 O O . VAL A 1 176 ? 0.917 -22.259 -13.005 1.00 24.16 176 VAL A O 1
ATOM 1361 N N . TYR A 1 177 ? -0.447 -21.082 -14.309 1.00 25.34 177 TYR A N 1
ATOM 1362 C CA . TYR A 1 177 ? -0.309 -19.848 -13.524 1.00 25.34 177 TYR A CA 1
ATOM 1363 C C . TYR A 1 177 ? -1.626 -19.070 -13.515 1.00 25.34 177 TYR A C 1
ATOM 1365 O O . TYR A 1 177 ? -2.150 -18.652 -14.544 1.00 25.34 177 TYR A O 1
ATOM 1373 N N . GLY A 1 178 ? -2.189 -18.939 -12.312 1.00 27.52 178 GLY A N 1
ATOM 1374 C CA . GLY A 1 178 ? -3.431 -18.225 -12.045 1.00 27.52 178 GLY A CA 1
ATOM 1375 C C . GLY A 1 178 ? -3.362 -16.739 -12.406 1.00 27.52 178 GLY A C 1
ATOM 1376 O O . GLY A 1 178 ? -2.295 -16.163 -12.585 1.00 27.52 178 GLY A O 1
ATOM 1377 N N . LYS A 1 179 ? -4.549 -16.135 -12.508 1.00 28.45 179 LYS A N 1
ATOM 1378 C CA . LYS A 1 179 ? -4.824 -14.732 -12.871 1.00 28.45 179 LYS A CA 1
ATOM 1379 C C . LYS A 1 179 ? -3.762 -13.728 -12.359 1.00 28.45 179 LYS A C 1
ATOM 1381 O O . LYS A 1 179 ? -3.371 -13.835 -11.196 1.00 28.45 179 LYS A O 1
ATOM 1386 N N . PRO A 1 180 ? -3.371 -12.714 -13.162 1.00 32.50 180 PRO A N 1
ATOM 1387 C CA . PRO A 1 180 ? -2.333 -11.754 -12.785 1.00 32.50 180 PRO A CA 1
ATOM 1388 C C . PRO A 1 180 ? -2.686 -11.003 -11.488 1.00 32.50 180 PRO A C 1
ATOM 1390 O O . PRO A 1 180 ? -3.823 -10.563 -11.295 1.00 32.50 180 PRO A O 1
ATOM 1393 N N . GLY A 1 181 ? -1.706 -10.920 -10.582 1.00 33.97 181 GLY A N 1
ATOM 1394 C CA . GLY A 1 181 ? -1.824 -10.326 -9.248 1.00 33.97 181 GLY A CA 1
ATOM 1395 C C . GLY A 1 181 ? -2.113 -8.825 -9.279 1.00 33.97 181 GLY A C 1
ATOM 1396 O O . GLY A 1 181 ? -1.796 -8.141 -10.245 1.00 33.97 181 GLY A O 1
ATOM 1397 N N . ALA A 1 182 ? -2.751 -8.330 -8.216 1.00 32.81 182 ALA A N 1
ATOM 1398 C CA . ALA A 1 182 ? -2.957 -6.907 -7.985 1.00 32.81 182 ALA A CA 1
ATOM 1399 C C . ALA A 1 182 ? -1.865 -6.382 -7.055 1.00 32.81 182 ALA A C 1
ATOM 1401 O O . ALA A 1 182 ? -1.749 -6.879 -5.933 1.00 32.81 182 ALA A O 1
ATOM 1402 N N . GLN A 1 183 ? -1.073 -5.418 -7.516 1.00 42.44 183 GLN A N 1
ATOM 1403 C CA . GLN A 1 183 ? 0.013 -4.794 -6.758 1.00 42.44 183 GLN A CA 1
ATOM 1404 C C . GLN A 1 183 ? 0.331 -3.367 -7.242 1.00 42.44 183 GLN A C 1
ATOM 1406 O O . GLN A 1 183 ? 0.499 -3.156 -8.437 1.00 42.44 183 GLN A O 1
ATOM 1411 N N . ALA A 1 184 ? 0.405 -2.373 -6.367 1.00 39.00 184 ALA A N 1
ATOM 1412 C CA . ALA A 1 184 ? 0.890 -1.029 -6.709 1.00 39.00 184 ALA A CA 1
ATOM 1413 C C . ALA A 1 184 ? 1.894 -0.663 -5.619 1.00 39.00 184 ALA A C 1
ATOM 1415 O O . ALA A 1 184 ? 1.522 -0.710 -4.461 1.00 39.00 184 ALA A O 1
ATOM 1416 N N . GLY A 1 185 ? 3.178 -0.455 -5.900 1.00 35.34 185 GLY A N 1
ATOM 1417 C CA . GLY A 1 185 ? 4.163 -0.236 -4.829 1.00 35.34 185 GLY A CA 1
ATOM 1418 C C . GLY A 1 185 ? 3.799 0.959 -3.935 1.00 35.34 185 GLY A C 1
ATOM 1419 O O . GLY A 1 185 ? 3.250 1.936 -4.413 1.00 35.34 185 GLY A O 1
ATOM 1420 N N . ILE A 1 186 ? 4.083 0.891 -2.629 1.00 38.56 186 ILE A N 1
ATOM 1421 C CA . ILE A 1 186 ? 4.165 2.110 -1.804 1.00 38.56 186 ILE A CA 1
ATOM 1422 C C . ILE A 1 186 ? 5.567 2.665 -2.059 1.00 38.56 186 ILE A C 1
ATOM 1424 O O . ILE A 1 186 ? 6.544 2.031 -1.644 1.00 38.56 186 ILE A O 1
ATOM 1428 N N . ASN A 1 187 ? 5.680 3.790 -2.768 1.00 40.66 187 ASN A N 1
ATOM 1429 C CA . ASN A 1 187 ? 6.970 4.410 -3.086 1.00 40.66 187 ASN A CA 1
ATOM 1430 C C . ASN A 1 187 ? 7.598 5.002 -1.835 1.00 40.66 187 ASN A C 1
ATOM 1432 O O . ASN A 1 187 ? 7.306 6.121 -1.439 1.00 40.66 187 ASN A O 1
ATOM 1436 N N . THR A 1 188 ? 8.494 4.264 -1.195 1.00 34.56 188 THR A N 1
ATOM 1437 C CA . THR A 1 188 ? 9.271 4.825 -0.090 1.00 34.56 188 THR A CA 1
ATOM 1438 C C . THR A 1 188 ? 10.631 4.150 -0.010 1.00 34.56 188 THR A C 1
ATOM 1440 O O . THR A 1 188 ? 10.717 2.932 0.170 1.00 34.56 188 THR A O 1
ATOM 1443 N N . ALA A 1 189 ? 11.664 4.988 -0.104 1.00 31.02 189 ALA A N 1
ATOM 1444 C CA . ALA A 1 189 ? 13.088 4.696 -0.240 1.00 31.02 189 ALA A CA 1
ATOM 1445 C C . ALA A 1 189 ? 13.487 4.258 -1.655 1.00 31.02 189 ALA A C 1
ATOM 1447 O O . ALA A 1 189 ? 13.475 3.079 -2.006 1.00 31.02 189 ALA A O 1
ATOM 1448 N N . SER A 1 190 ? 13.911 5.238 -2.449 1.00 31.80 190 SER A N 1
ATOM 1449 C CA . SER A 1 190 ? 14.860 5.002 -3.527 1.00 31.80 190 SER A CA 1
ATOM 1450 C C . SER A 1 190 ? 16.116 4.337 -2.941 1.00 31.80 190 SER A C 1
ATOM 1452 O O . SER A 1 190 ? 16.825 4.961 -2.153 1.00 31.80 190 SER A O 1
ATOM 1454 N N . ASP A 1 191 ? 16.413 3.093 -3.331 1.00 33.66 191 ASP A N 1
ATOM 1455 C CA . ASP A 1 191 ? 17.728 2.459 -3.097 1.00 33.66 191 ASP A CA 1
ATOM 1456 C C . ASP A 1 191 ? 18.826 3.102 -3.980 1.00 33.66 191 ASP A C 1
ATOM 1458 O O . ASP A 1 191 ? 20.002 2.750 -3.899 1.00 33.66 191 ASP A O 1
ATOM 1462 N N . THR A 1 192 ? 18.475 4.077 -4.825 1.00 32.84 192 THR A N 1
ATOM 1463 C CA . THR A 1 192 ? 19.445 4.838 -5.611 1.00 32.84 192 THR A CA 1
ATOM 1464 C C . THR A 1 192 ? 20.076 5.934 -4.757 1.00 32.84 192 THR A C 1
ATOM 1466 O O . THR A 1 192 ? 19.383 6.838 -4.283 1.00 32.84 192 THR A O 1
ATOM 1469 N N . SER A 1 193 ? 21.405 5.891 -4.607 1.00 26.80 193 SER A N 1
ATOM 1470 C CA . SER A 1 193 ? 22.204 7.042 -4.170 1.00 26.80 193 SER A CA 1
ATOM 1471 C C . SER A 1 193 ? 21.773 8.321 -4.901 1.00 26.80 193 SER A C 1
ATOM 1473 O O . SER A 1 193 ? 21.396 8.249 -6.074 1.00 26.80 193 SER A O 1
ATOM 1475 N N . PRO A 1 194 ? 21.856 9.501 -4.259 1.00 29.67 194 PRO A N 1
ATOM 1476 C CA . PRO A 1 194 ? 21.558 10.753 -4.934 1.00 29.67 194 PRO A CA 1
ATOM 1477 C C . PRO A 1 194 ? 22.513 10.903 -6.121 1.00 29.67 194 PRO A C 1
ATOM 1479 O O . PRO A 1 194 ? 23.729 10.970 -5.943 1.00 29.67 194 PRO A O 1
ATOM 1482 N N . ASN A 1 195 ? 21.967 10.947 -7.336 1.00 29.02 195 ASN A N 1
ATOM 1483 C CA . ASN A 1 195 ? 22.725 11.369 -8.503 1.00 29.02 195 ASN A CA 1
ATOM 1484 C C . ASN A 1 195 ? 23.035 12.863 -8.335 1.00 29.02 195 ASN A C 1
ATOM 1486 O O . ASN A 1 195 ? 22.227 13.731 -8.662 1.00 29.02 195 ASN A O 1
ATOM 1490 N N . THR A 1 196 ? 24.191 13.167 -7.753 1.00 31.97 196 THR A N 1
ATOM 1491 C CA . THR A 1 196 ? 24.745 14.516 -7.704 1.00 31.97 196 THR A CA 1
ATOM 1492 C C . THR A 1 196 ? 25.297 14.863 -9.082 1.00 31.97 196 THR A C 1
ATOM 1494 O O . THR A 1 196 ? 26.490 14.694 -9.331 1.00 31.97 196 THR A O 1
ATOM 1497 N N . ASN A 1 197 ? 24.452 15.364 -9.982 1.00 28.47 197 ASN A N 1
ATOM 1498 C CA . ASN A 1 197 ? 24.935 16.085 -11.155 1.00 28.47 197 ASN A CA 1
ATOM 1499 C C . ASN A 1 197 ? 24.577 17.577 -11.021 1.00 28.47 197 ASN A C 1
ATOM 1501 O O . ASN A 1 197 ? 23.423 17.940 -11.245 1.00 28.47 197 ASN A O 1
ATOM 1505 N N . PRO A 1 198 ? 25.523 18.456 -10.626 1.00 30.45 198 PRO A N 1
ATOM 1506 C CA . PRO A 1 198 ? 25.226 19.855 -10.325 1.00 30.45 198 PRO A CA 1
ATOM 1507 C C . PRO A 1 198 ? 25.068 20.755 -11.559 1.00 30.45 198 PRO A C 1
ATOM 1509 O O . PRO A 1 198 ? 24.851 21.949 -11.392 1.00 30.45 198 PRO A O 1
ATOM 1512 N N . ASN A 1 199 ? 25.170 20.236 -12.786 1.00 32.47 199 ASN A N 1
ATOM 1513 C CA . ASN A 1 199 ? 25.189 21.074 -13.985 1.00 32.47 199 ASN A CA 1
ATOM 1514 C C . ASN A 1 199 ? 24.145 20.647 -15.020 1.00 32.47 199 ASN A C 1
ATOM 1516 O O . ASN A 1 199 ? 24.428 19.884 -15.939 1.00 32.47 199 ASN A O 1
ATOM 1520 N N . SER A 1 200 ? 22.954 21.234 -14.926 1.00 30.48 200 SER A N 1
ATOM 1521 C CA . SER A 1 200 ? 22.107 21.479 -16.097 1.00 30.48 200 SER A CA 1
ATOM 1522 C C . SER A 1 200 ? 21.383 22.817 -15.936 1.00 30.48 200 SER A C 1
ATOM 1524 O O . SER A 1 200 ? 20.223 22.908 -15.554 1.00 30.48 200 SER A O 1
ATOM 1526 N N . ASN A 1 201 ? 22.108 23.897 -16.238 1.00 35.34 201 ASN A N 1
ATOM 1527 C CA . ASN A 1 201 ? 21.498 25.197 -16.494 1.00 35.34 201 ASN A CA 1
ATOM 1528 C C . ASN A 1 201 ? 20.715 25.115 -17.809 1.00 35.34 201 ASN A C 1
ATOM 1530 O O . ASN A 1 201 ? 21.283 25.289 -18.885 1.00 35.34 201 ASN A O 1
ATOM 1534 N N . THR A 1 202 ? 19.409 24.880 -17.719 1.00 32.84 202 THR A N 1
ATOM 1535 C CA . THR A 1 202 ? 18.469 25.235 -18.785 1.00 32.84 202 THR A CA 1
ATOM 1536 C C . THR A 1 202 ? 17.357 26.080 -18.180 1.00 32.84 202 THR A C 1
ATOM 1538 O O . THR A 1 202 ? 16.562 25.627 -17.362 1.00 32.84 202 THR A O 1
ATOM 1541 N N . ASN A 1 203 ? 17.352 27.361 -18.547 1.00 33.12 203 ASN A N 1
ATOM 1542 C CA . ASN A 1 203 ? 16.264 28.279 -18.245 1.00 33.12 203 ASN A CA 1
ATOM 1543 C C . ASN A 1 203 ? 15.035 27.851 -19.057 1.00 33.12 203 ASN A C 1
ATOM 1545 O O . ASN A 1 203 ? 14.896 28.241 -20.214 1.00 33.12 203 ASN A O 1
ATOM 1549 N N . ILE A 1 204 ? 14.151 27.061 -18.449 1.00 33.34 204 ILE A N 1
ATOM 1550 C CA . ILE A 1 204 ? 12.775 26.880 -18.914 1.00 33.34 204 ILE A CA 1
ATOM 1551 C C . ILE A 1 204 ? 11.880 27.626 -17.929 1.00 33.34 204 ILE A C 1
ATOM 1553 O O . ILE A 1 204 ? 11.676 27.208 -16.791 1.00 33.34 204 ILE A O 1
ATOM 1557 N N . THR A 1 205 ? 11.371 28.776 -18.360 1.00 32.34 205 THR A N 1
ATOM 1558 C CA . THR A 1 205 ? 10.367 29.545 -17.624 1.00 32.34 205 THR A CA 1
ATOM 1559 C C . THR A 1 205 ? 9.004 28.873 -17.796 1.00 32.34 205 THR A C 1
ATOM 1561 O O . THR A 1 205 ? 8.179 29.306 -18.590 1.00 32.34 205 THR A O 1
ATOM 1564 N N . THR A 1 206 ? 8.764 27.798 -17.051 1.00 34.09 206 THR A N 1
ATOM 1565 C CA . THR A 1 206 ? 7.411 27.327 -16.728 1.00 34.09 206 THR A CA 1
ATOM 1566 C C . THR A 1 206 ? 7.175 27.622 -15.261 1.00 34.09 206 THR A C 1
ATOM 1568 O O . THR A 1 206 ? 7.954 27.203 -14.407 1.00 34.09 206 THR A O 1
ATOM 1571 N N . THR A 1 207 ? 6.115 28.364 -14.958 1.00 34.69 207 THR A N 1
ATOM 1572 C CA . THR A 1 207 ? 5.586 28.562 -13.605 1.00 34.69 207 THR A CA 1
ATOM 1573 C C . THR A 1 207 ? 5.049 27.231 -13.065 1.00 34.69 207 THR A C 1
ATOM 1575 O O . THR A 1 207 ? 3.845 27.051 -12.929 1.00 34.69 207 THR A O 1
ATOM 1578 N N . ASN A 1 208 ? 5.928 26.263 -12.815 1.00 43.91 208 ASN A N 1
ATOM 1579 C CA . ASN A 1 208 ? 5.574 24.982 -12.222 1.00 43.91 208 ASN A CA 1
ATOM 1580 C C . ASN A 1 208 ? 5.818 25.103 -10.725 1.00 43.91 208 ASN A C 1
ATOM 1582 O O . ASN A 1 208 ? 6.923 24.863 -10.239 1.00 43.91 208 ASN A O 1
ATOM 1586 N N . HIS A 1 209 ? 4.790 25.509 -9.985 1.00 46.25 209 HIS A N 1
ATOM 1587 C CA . HIS A 1 209 ? 4.797 25.250 -8.554 1.00 46.25 209 HIS A CA 1
ATOM 1588 C C . HIS A 1 209 ? 4.964 23.734 -8.359 1.00 46.25 209 HIS A C 1
ATOM 1590 O O . HIS A 1 209 ? 4.289 22.965 -9.050 1.00 46.25 209 HIS A O 1
ATOM 1596 N N . PRO A 1 210 ? 5.885 23.280 -7.491 1.00 63.78 210 PRO A N 1
ATOM 1597 C CA . PRO A 1 210 ? 6.013 21.861 -7.208 1.00 63.78 210 PRO A CA 1
ATOM 1598 C C . PRO A 1 210 ? 4.666 21.362 -6.686 1.00 63.78 210 PRO A C 1
ATOM 1600 O O . PRO A 1 210 ? 4.120 21.911 -5.726 1.00 63.78 210 PRO A O 1
ATOM 1603 N N . LYS A 1 211 ? 4.128 20.348 -7.360 1.00 85.81 211 LYS A N 1
ATOM 1604 C CA . LYS A 1 211 ? 2.861 19.711 -7.022 1.00 85.81 211 LYS A CA 1
ATOM 1605 C C . LYS A 1 211 ? 3.140 18.358 -6.385 1.00 85.81 211 LYS A C 1
ATOM 1607 O O . LYS A 1 211 ? 4.046 17.651 -6.824 1.00 85.81 211 LYS A O 1
ATOM 1612 N N . GLN A 1 212 ? 2.382 17.995 -5.362 1.00 90.19 212 GLN A N 1
ATOM 1613 C CA . GLN A 1 212 ? 2.426 16.688 -4.713 1.00 90.19 212 GLN A CA 1
ATOM 1614 C C . GLN A 1 212 ? 1.086 15.969 -4.817 1.00 90.19 212 GLN A C 1
ATOM 1616 O O . GLN A 1 212 ? 0.046 16.583 -5.053 1.00 90.19 212 GLN A O 1
ATOM 1621 N N . ILE A 1 213 ? 1.127 14.660 -4.610 1.00 92.56 213 ILE A N 1
ATOM 1622 C CA . ILE A 1 213 ? -0.038 13.789 -4.473 1.00 92.56 213 ILE A CA 1
ATOM 1623 C C . ILE A 1 213 ? 0.062 12.999 -3.176 1.00 92.56 213 ILE A C 1
ATOM 1625 O O . ILE A 1 213 ? 1.144 12.851 -2.608 1.00 92.56 213 ILE A O 1
ATOM 1629 N N . PHE A 1 214 ? -1.068 12.457 -2.737 1.00 95.25 214 PHE A N 1
ATOM 1630 C CA . PHE A 1 214 ? -1.070 11.299 -1.855 1.00 95.25 214 PHE A CA 1
ATOM 1631 C C . PHE A 1 214 ? -1.306 10.052 -2.694 1.00 95.25 214 PHE A C 1
ATOM 1633 O O . PHE A 1 214 ? -2.344 9.946 -3.351 1.00 95.25 214 PHE A O 1
ATOM 1640 N N . GLU A 1 215 ? -0.362 9.121 -2.658 1.00 94.88 215 GLU A N 1
ATOM 1641 C CA . GLU A 1 215 ? -0.450 7.857 -3.381 1.00 94.88 215 GLU A CA 1
ATOM 1642 C C . GLU A 1 215 ? -0.766 6.706 -2.422 1.00 94.88 215 GLU A C 1
ATOM 1644 O O . GLU A 1 215 ? -0.165 6.605 -1.350 1.00 94.88 215 GLU A O 1
ATOM 1649 N N . ILE A 1 216 ? -1.702 5.833 -2.806 1.00 97.00 216 ILE A N 1
ATOM 1650 C CA . ILE A 1 216 ? -1.931 4.537 -2.172 1.00 97.00 216 ILE A CA 1
ATOM 1651 C C . ILE A 1 216 ? -1.168 3.432 -2.905 1.00 97.00 216 ILE A C 1
ATOM 1653 O O . ILE A 1 216 ? -1.359 3.203 -4.097 1.00 97.00 216 ILE A O 1
ATOM 1657 N N . GLY A 1 217 ? -0.391 2.671 -2.140 1.00 94.56 217 GLY A N 1
ATOM 1658 C CA . GLY A 1 217 ? 0.284 1.466 -2.605 1.00 94.56 217 GLY A CA 1
ATOM 1659 C C . GLY A 1 217 ? -0.007 0.268 -1.704 1.00 94.56 217 GLY A C 1
ATOM 1660 O O . GLY A 1 217 ? -0.373 0.408 -0.537 1.00 94.56 217 GLY A O 1
ATOM 1661 N N . TYR A 1 218 ? 0.160 -0.933 -2.234 1.00 96.69 218 TYR A N 1
ATOM 1662 C CA . TYR A 1 218 ? 0.090 -2.209 -1.553 1.00 96.69 218 TYR A CA 1
ATOM 1663 C C . TYR A 1 218 ? 0.894 -3.305 -2.270 1.00 96.69 218 TYR A C 1
ATOM 1665 O O . TYR A 1 218 ? 0.983 -3.360 -3.497 1.00 96.69 218 TYR A O 1
ATOM 1673 N N . MET A 1 219 ? 1.404 -4.255 -1.487 1.00 95.38 219 MET A N 1
ATOM 1674 C CA . MET A 1 219 ? 1.996 -5.502 -1.974 1.00 95.38 219 MET A CA 1
ATOM 1675 C C . MET A 1 219 ? 1.377 -6.675 -1.230 1.00 95.38 219 MET A C 1
ATOM 1677 O O . MET A 1 219 ? 1.236 -6.618 -0.012 1.00 95.38 219 MET A O 1
ATOM 1681 N N . LEU A 1 220 ? 1.012 -7.743 -1.940 1.00 96.94 220 LEU A N 1
ATOM 1682 C CA . LEU A 1 220 ? 0.480 -8.957 -1.321 1.00 96.94 220 LEU A CA 1
ATOM 1683 C C . LEU A 1 220 ? 1.344 -10.160 -1.660 1.00 96.94 220 LEU A C 1
ATOM 1685 O O . LEU A 1 220 ? 1.831 -10.290 -2.781 1.00 96.94 220 LEU A O 1
ATOM 1689 N N . HIS A 1 221 ? 1.447 -11.077 -0.708 1.00 97.00 221 HIS A N 1
ATOM 1690 C CA . HIS A 1 221 ? 2.073 -12.371 -0.901 1.00 97.00 221 HIS A CA 1
ATOM 1691 C C . HIS A 1 221 ? 1.306 -13.179 -1.972 1.00 97.00 221 HIS A C 1
ATOM 1693 O O . HIS A 1 221 ? 0.068 -13.172 -1.949 1.00 97.00 221 HIS A O 1
ATOM 1699 N N . PRO A 1 222 ? 1.978 -13.931 -2.870 1.00 96.00 222 PRO A N 1
ATOM 1700 C CA . PRO A 1 222 ? 1.318 -14.639 -3.974 1.00 96.00 222 PRO A CA 1
ATOM 1701 C C . PRO A 1 222 ? 0.181 -15.575 -3.551 1.00 96.00 222 PRO A C 1
ATOM 1703 O O . PRO A 1 222 ? -0.849 -15.673 -4.214 1.00 96.00 222 PRO A O 1
ATOM 1706 N N . THR A 1 223 ? 0.296 -16.211 -2.381 1.00 95.75 223 THR A N 1
ATOM 1707 C CA . THR A 1 223 ? -0.768 -17.081 -1.836 1.00 95.75 223 THR A CA 1
ATOM 1708 C C . THR A 1 223 ? -2.059 -16.336 -1.469 1.00 95.75 223 THR A C 1
ATOM 1710 O O . THR A 1 223 ? -3.076 -16.984 -1.206 1.00 95.75 223 THR A O 1
ATOM 1713 N N . ALA A 1 224 ? -2.050 -15.003 -1.443 1.00 96.06 224 ALA A N 1
ATOM 1714 C CA . ALA A 1 224 ? -3.212 -14.151 -1.208 1.00 96.06 224 ALA A CA 1
ATOM 1715 C C . ALA A 1 224 ? -3.824 -13.585 -2.508 1.00 96.06 224 ALA A C 1
ATOM 1717 O O . ALA A 1 224 ? -4.925 -13.023 -2.474 1.00 96.06 224 ALA A O 1
ATOM 1718 N N . TRP A 1 225 ? -3.158 -13.742 -3.658 1.00 95.56 225 TRP A N 1
ATOM 1719 C CA . TRP A 1 225 ? -3.645 -13.233 -4.942 1.00 95.56 225 TRP A CA 1
ATOM 1720 C C . TRP A 1 225 ? -4.918 -13.947 -5.401 1.00 95.56 225 TRP A C 1
ATOM 1722 O O . TRP A 1 225 ? -5.186 -15.095 -5.052 1.00 95.56 225 TRP A O 1
ATOM 1732 N N . GLY A 1 226 ? -5.761 -13.233 -6.152 1.00 95.06 226 GLY A N 1
ATOM 1733 C CA . GLY A 1 226 ? -7.024 -13.768 -6.675 1.00 95.06 226 GLY A CA 1
ATOM 1734 C C . GLY A 1 226 ? -8.131 -14.009 -5.634 1.00 95.06 226 GLY A C 1
ATOM 1735 O O . GLY A 1 226 ? -9.250 -14.326 -6.021 1.00 95.06 226 GLY A O 1
ATOM 1736 N N . LYS A 1 227 ? -7.870 -13.806 -4.333 1.00 96.38 227 LYS A N 1
ATOM 1737 C CA . LYS A 1 227 ? -8.824 -14.063 -3.227 1.00 96.38 227 LYS A CA 1
ATOM 1738 C C . LYS A 1 227 ? -9.622 -12.831 -2.773 1.00 96.38 227 LYS A C 1
ATOM 1740 O O . LYS A 1 227 ? -10.382 -12.882 -1.804 1.00 96.38 227 LYS A O 1
ATOM 1745 N N . GLY A 1 228 ? -9.428 -11.698 -3.450 1.00 97.31 228 GLY A N 1
ATOM 1746 C CA . GLY A 1 228 ? -10.107 -10.431 -3.160 1.00 97.31 228 GLY A CA 1
ATOM 1747 C C . GLY A 1 228 ? -9.570 -9.661 -1.948 1.00 97.31 228 GLY A C 1
ATOM 1748 O O . GLY A 1 228 ? -10.143 -8.630 -1.612 1.00 97.31 228 GLY A O 1
ATOM 1749 N N . TYR A 1 229 ? -8.489 -10.117 -1.305 1.00 98.12 229 TYR A N 1
ATOM 1750 C CA . TYR A 1 229 ? -7.915 -9.438 -0.137 1.00 98.12 229 TYR A CA 1
ATOM 1751 C C . TYR A 1 229 ? -7.392 -8.034 -0.455 1.00 98.12 229 TYR A C 1
ATOM 1753 O O . TYR A 1 229 ? -7.640 -7.117 0.317 1.00 98.12 229 TYR A O 1
ATOM 1761 N N . ALA A 1 230 ? -6.760 -7.833 -1.617 1.00 98.00 230 ALA A N 1
ATOM 1762 C CA . ALA A 1 230 ? -6.331 -6.501 -2.050 1.00 98.00 230 ALA A CA 1
ATOM 1763 C C . ALA A 1 230 ? -7.521 -5.531 -2.158 1.00 98.00 230 ALA A C 1
ATOM 1765 O O . ALA A 1 230 ? -7.488 -4.448 -1.589 1.00 98.00 230 ALA A O 1
ATOM 1766 N N . SER A 1 231 ? -8.615 -5.943 -2.811 1.00 98.44 231 SER A N 1
ATOM 1767 C CA . SER A 1 231 ? -9.826 -5.116 -2.903 1.00 98.44 231 SER A CA 1
ATOM 1768 C C . SER A 1 231 ? -10.441 -4.812 -1.537 1.00 98.44 231 SER A C 1
ATOM 1770 O O . SER A 1 231 ? -10.934 -3.713 -1.337 1.00 98.44 231 SER A O 1
ATOM 1772 N N . GLU A 1 232 ? -10.434 -5.763 -0.602 1.00 98.44 232 GLU A N 1
ATOM 1773 C CA . GLU A 1 232 ? -10.943 -5.545 0.757 1.00 98.44 232 GLU A CA 1
ATOM 1774 C C . GLU A 1 232 ? -10.079 -4.562 1.554 1.00 98.44 232 GLU A C 1
ATOM 1776 O O . GLU A 1 232 ? -10.622 -3.639 2.157 1.00 98.44 232 GLU A O 1
ATOM 1781 N N . ALA A 1 233 ? -8.754 -4.710 1.497 1.00 98.56 233 ALA A N 1
ATOM 1782 C CA . ALA A 1 233 ? -7.814 -3.819 2.168 1.00 98.56 233 ALA A CA 1
ATOM 1783 C C . ALA A 1 233 ? -7.861 -2.391 1.598 1.00 98.56 233 ALA A C 1
ATOM 1785 O O . ALA A 1 233 ? -8.000 -1.426 2.350 1.00 98.56 233 ALA A O 1
ATOM 1786 N N . VAL A 1 234 ? -7.803 -2.253 0.266 1.00 98.44 234 VAL A N 1
ATOM 1787 C CA . VAL A 1 234 ? -7.849 -0.946 -0.411 1.00 98.44 234 VAL A CA 1
ATOM 1788 C C . VAL A 1 234 ? -9.192 -0.262 -0.178 1.00 98.44 234 VAL A C 1
ATOM 1790 O O . VAL A 1 234 ? -9.204 0.943 0.063 1.00 98.44 234 VAL A O 1
ATOM 1793 N N . ARG A 1 235 ? -10.309 -1.006 -0.167 1.00 98.19 235 ARG A N 1
ATOM 1794 C CA . ARG A 1 235 ? -11.624 -0.447 0.180 1.00 98.19 235 ARG A CA 1
ATOM 1795 C C . ARG A 1 235 ? -11.607 0.196 1.560 1.00 98.19 235 ARG A C 1
ATOM 1797 O O . ARG A 1 235 ? -11.925 1.373 1.658 1.00 98.19 235 ARG A O 1
ATOM 1804 N N . ALA A 1 236 ? -11.187 -0.548 2.585 1.00 97.50 236 ALA A N 1
ATOM 1805 C CA . ALA A 1 236 ? -11.201 -0.072 3.967 1.00 97.50 236 ALA A CA 1
ATOM 1806 C C . ALA A 1 236 ? -10.372 1.210 4.148 1.00 97.50 236 ALA A C 1
ATOM 1808 O O . ALA A 1 236 ? -10.812 2.159 4.793 1.00 97.50 236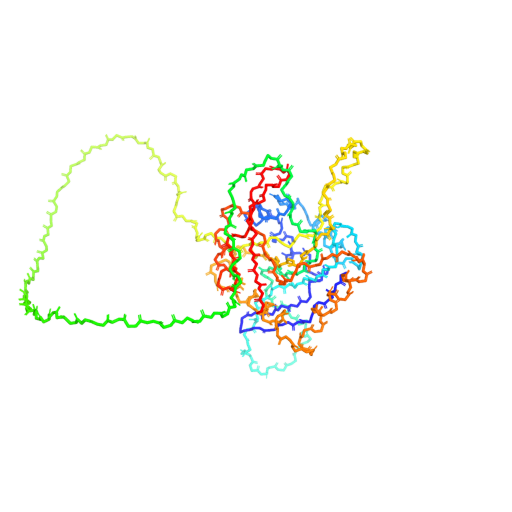 ALA A O 1
ATOM 1809 N N . VAL A 1 237 ? -9.187 1.274 3.533 1.00 97.44 237 VAL A N 1
ATOM 1810 C CA . VAL A 1 237 ? -8.331 2.466 3.621 1.00 97.44 237 VAL A CA 1
ATOM 1811 C C . VAL A 1 237 ? -8.871 3.635 2.797 1.00 97.44 237 VAL A C 1
ATOM 1813 O O . VAL A 1 237 ? -8.793 4.777 3.243 1.00 97.44 237 VAL A O 1
ATOM 1816 N N . THR A 1 238 ? -9.465 3.369 1.633 1.00 96.62 238 THR A N 1
ATOM 1817 C CA . THR A 1 238 ? -10.059 4.415 0.786 1.00 96.62 238 THR A CA 1
ATOM 1818 C C . THR A 1 238 ? -11.324 5.002 1.421 1.00 96.62 238 THR A C 1
ATOM 1820 O O . THR A 1 238 ? -11.503 6.215 1.423 1.00 96.62 238 THR A O 1
ATOM 1823 N N . GLU A 1 239 ? -12.182 4.168 2.014 1.00 95.25 239 GLU A N 1
ATOM 1824 C CA . GLU A 1 239 ? -13.352 4.617 2.780 1.00 95.25 239 GLU A CA 1
ATOM 1825 C C . GLU A 1 239 ? -12.920 5.483 3.963 1.00 95.25 239 GLU A C 1
ATOM 1827 O O . GLU A 1 239 ? -13.417 6.595 4.115 1.00 95.25 239 GLU A O 1
ATOM 1832 N N . LYS A 1 240 ? -11.905 5.055 4.724 1.00 95.12 240 LYS A N 1
ATOM 1833 C CA . LYS A 1 240 ? -11.333 5.870 5.803 1.00 95.12 240 LYS A CA 1
ATOM 1834 C C . LYS A 1 240 ? -10.791 7.211 5.302 1.00 95.12 240 LYS A C 1
ATOM 1836 O O . LYS A 1 240 ? -11.042 8.239 5.929 1.00 95.12 240 LYS A O 1
ATOM 1841 N N . TRP A 1 241 ? -10.072 7.214 4.176 1.00 95.19 241 TRP A N 1
ATOM 1842 C CA . TRP A 1 241 ? -9.497 8.419 3.568 1.00 95.19 241 TRP A CA 1
ATOM 1843 C C . TRP A 1 241 ? -10.555 9.481 3.233 1.00 95.19 241 TRP A C 1
ATOM 1845 O O . TRP A 1 241 ? -10.293 10.673 3.434 1.00 95.19 241 TRP A O 1
ATOM 1855 N N . PHE A 1 242 ? -11.728 9.043 2.756 1.00 93.81 242 PHE A N 1
ATOM 1856 C CA . PHE A 1 242 ? -12.840 9.894 2.317 1.00 93.81 242 PHE A CA 1
ATOM 1857 C C . PHE A 1 242 ? -13.996 10.024 3.323 1.00 93.81 242 PHE A C 1
ATOM 1859 O O . PHE A 1 242 ? -14.914 10.799 3.073 1.00 93.81 242 PHE A O 1
ATOM 1866 N N . SER A 1 243 ? -13.952 9.319 4.458 1.00 89.25 243 SER A N 1
ATOM 1867 C CA . SER A 1 243 ? -15.037 9.255 5.455 1.00 89.25 243 SER A CA 1
ATOM 1868 C C . SER A 1 243 ? -15.536 10.625 5.926 1.00 89.25 243 SER A C 1
ATOM 1870 O O . SER A 1 243 ? -16.706 10.777 6.266 1.00 89.25 243 SER A O 1
ATOM 1872 N N . GLY A 1 244 ? -14.650 11.625 5.980 1.00 77.62 244 GLY A N 1
ATOM 1873 C CA . GLY A 1 244 ? -14.938 12.934 6.569 1.00 77.62 244 GLY A CA 1
ATOM 1874 C C . GLY A 1 244 ? -15.106 12.903 8.094 1.00 77.62 244 GLY A C 1
ATOM 1875 O O . GLY A 1 244 ? -15.148 13.968 8.707 1.00 77.62 244 GLY A O 1
ATOM 1876 N N . ASP A 1 245 ? -15.146 11.716 8.712 1.00 81.62 245 ASP A N 1
ATOM 1877 C CA . ASP A 1 245 ? -15.296 11.530 10.150 1.00 81.62 245 ASP A CA 1
ATOM 1878 C C . ASP A 1 245 ? -13.984 11.889 10.874 1.00 81.62 245 ASP A C 1
ATOM 1880 O O . ASP A 1 245 ? -12.926 11.283 10.630 1.00 81.62 245 ASP A O 1
ATOM 1884 N N . PRO A 1 246 ? -14.008 12.879 11.788 1.00 74.69 246 PRO A N 1
ATOM 1885 C CA . PRO A 1 246 ? -12.819 13.257 12.521 1.00 74.69 246 PRO A CA 1
ATOM 1886 C C . PRO A 1 246 ? -12.243 12.125 13.394 1.00 74.69 246 PRO A C 1
ATOM 1888 O O . PRO A 1 246 ? -11.028 11.996 13.538 1.00 74.69 246 PRO A O 1
ATOM 1891 N N . SER A 1 247 ? -13.072 11.281 13.985 1.00 74.12 247 SER A N 1
ATOM 1892 C CA . SER A 1 247 ? -12.613 10.188 14.840 1.00 74.12 247 SER A CA 1
ATOM 1893 C C . SER A 1 247 ? -11.985 9.044 14.038 1.00 74.12 247 SER A C 1
ATOM 1895 O O . SER A 1 247 ? -10.910 8.565 14.402 1.00 74.12 247 SER A O 1
ATOM 1897 N N . GLU A 1 248 ? -12.575 8.675 12.900 1.00 74.12 248 GLU A N 1
ATOM 1898 C CA . GLU A 1 248 ? -12.091 7.557 12.083 1.00 74.12 248 GLU A CA 1
ATOM 1899 C C . GLU A 1 248 ? -10.879 7.939 11.223 1.00 74.12 248 GLU A C 1
ATOM 1901 O O . GLU A 1 248 ? -9.998 7.115 10.999 1.00 74.12 248 GLU A O 1
ATOM 1906 N N . GLY A 1 249 ? -10.783 9.195 10.776 1.00 84.69 249 GLY A N 1
ATOM 1907 C CA . GLY A 1 249 ? -9.718 9.675 9.888 1.00 84.69 249 GLY A CA 1
ATOM 1908 C C . GLY A 1 249 ? -8.572 10.430 10.570 1.00 84.69 249 GLY A C 1
ATOM 1909 O O . GLY A 1 249 ? -7.913 11.231 9.905 1.00 84.69 249 GLY A O 1
ATOM 1910 N N . ALA A 1 250 ? -8.364 10.285 11.885 1.00 90.81 250 ALA A N 1
ATOM 1911 C CA . ALA A 1 250 ? -7.392 11.103 12.628 1.00 90.81 250 ALA A CA 1
ATOM 1912 C C . ALA A 1 250 ? -5.942 10.947 12.133 1.00 90.81 250 ALA A C 1
ATOM 1914 O O . ALA A 1 250 ? -5.237 11.942 11.975 1.00 90.81 250 ALA A O 1
ATOM 1915 N N . ASP A 1 251 ? -5.518 9.727 11.809 1.00 93.94 251 ASP A N 1
ATOM 1916 C CA . ASP A 1 251 ? -4.220 9.449 11.185 1.00 93.94 251 ASP A CA 1
ATOM 1917 C C . ASP A 1 251 ? -4.116 10.020 9.760 1.00 93.94 251 ASP A C 1
ATOM 1919 O O . ASP A 1 251 ? -3.078 10.566 9.389 1.00 93.94 251 ASP A O 1
ATOM 1923 N N . MET A 1 252 ? -5.202 9.969 8.981 1.00 94.69 252 MET A N 1
ATOM 1924 C CA . MET A 1 252 ? -5.280 10.559 7.638 1.00 94.69 252 MET A CA 1
ATOM 1925 C C . MET A 1 252 ? -5.206 12.088 7.672 1.00 94.69 252 MET A C 1
ATOM 1927 O O . MET A 1 252 ? -4.605 12.701 6.791 1.00 94.69 252 MET A O 1
ATOM 1931 N N . ARG A 1 253 ? -5.808 12.734 8.677 1.00 93.06 253 ARG A N 1
ATOM 1932 C CA . ARG A 1 253 ? -5.648 14.181 8.893 1.00 93.06 253 ARG A CA 1
ATOM 1933 C C . ARG A 1 253 ? -4.235 14.520 9.327 1.00 93.06 253 ARG A C 1
ATOM 1935 O O . ARG A 1 253 ? -3.631 1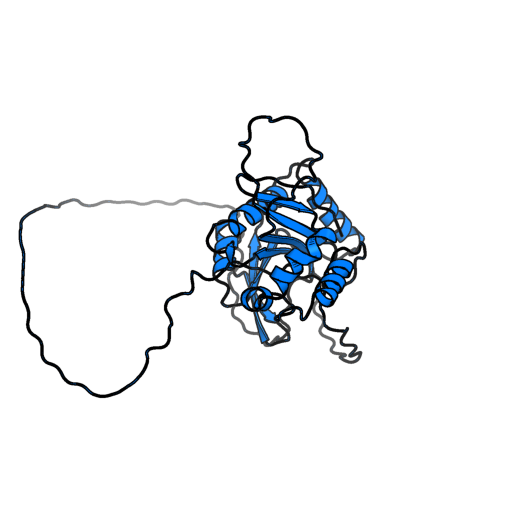5.391 8.712 1.00 93.06 253 ARG A O 1
ATOM 1942 N N . LEU A 1 254 ? -3.683 13.776 10.284 1.00 94.44 254 LEU A N 1
ATOM 1943 C CA . LEU A 1 254 ? -2.308 13.973 10.734 1.00 94.44 254 LEU A CA 1
ATOM 1944 C C . LEU A 1 254 ? -1.309 13.843 9.576 1.00 94.44 254 LEU A C 1
ATOM 1946 O O . LEU A 1 254 ? -0.387 14.644 9.471 1.00 94.44 254 LEU A O 1
ATOM 1950 N N . LEU A 1 255 ? -1.505 12.885 8.664 1.00 94.50 255 LEU A N 1
ATOM 1951 C CA . LEU A 1 255 ? -0.673 12.750 7.467 1.00 94.50 255 LEU A CA 1
ATOM 1952 C C . LEU A 1 255 ? -0.701 14.015 6.592 1.00 94.50 255 LEU A C 1
ATOM 1954 O O . LEU A 1 255 ? 0.354 14.474 6.152 1.00 94.50 255 LEU A O 1
ATOM 1958 N N . ARG A 1 256 ? -1.887 14.599 6.375 1.00 94.00 256 ARG A N 1
ATOM 1959 C CA . ARG A 1 256 ? -2.054 15.846 5.609 1.00 94.00 256 ARG A CA 1
ATOM 1960 C C . ARG A 1 256 ? -1.446 17.051 6.327 1.00 94.00 256 ARG A C 1
ATOM 1962 O O . ARG A 1 256 ? -0.773 17.856 5.697 1.00 94.00 256 ARG A O 1
ATOM 1969 N N . GLU A 1 257 ? -1.629 17.151 7.641 1.00 94.50 257 GLU A N 1
ATOM 1970 C CA . GLU A 1 257 ? -1.057 18.220 8.470 1.00 94.50 257 GLU A CA 1
ATOM 1971 C C . GLU A 1 257 ? 0.475 18.184 8.472 1.00 94.50 257 GLU A C 1
ATOM 1973 O O . GLU A 1 257 ? 1.127 19.213 8.288 1.00 94.50 257 GLU A O 1
ATOM 1978 N N . VAL A 1 258 ? 1.059 16.992 8.630 1.00 94.38 258 VAL A N 1
ATOM 1979 C CA . VAL A 1 258 ? 2.510 16.794 8.558 1.00 94.38 258 VAL A CA 1
ATOM 1980 C C . VAL A 1 258 ? 3.025 17.158 7.167 1.00 94.38 258 VAL A C 1
ATOM 1982 O O . VAL A 1 258 ? 4.029 17.855 7.066 1.00 94.38 258 VAL A O 1
ATOM 1985 N N . GLN A 1 259 ? 2.334 16.764 6.093 1.00 92.31 259 GLN A N 1
ATOM 1986 C CA . GLN A 1 259 ? 2.713 17.180 4.741 1.00 92.31 259 GLN A CA 1
ATOM 1987 C C . GLN A 1 259 ? 2.724 18.705 4.593 1.00 92.31 259 GLN A C 1
ATOM 1989 O O . GLN A 1 259 ? 3.742 19.255 4.173 1.00 92.31 259 GLN A O 1
ATOM 1994 N N . ALA A 1 260 ? 1.656 19.388 5.010 1.00 92.81 260 ALA A N 1
ATOM 1995 C CA . ALA A 1 260 ? 1.546 20.838 4.871 1.00 92.81 260 ALA A CA 1
ATOM 1996 C C . ALA A 1 260 ? 2.634 21.583 5.663 1.00 92.81 260 ALA A C 1
ATOM 1998 O O . ALA A 1 260 ? 3.143 22.613 5.218 1.00 92.81 260 ALA A O 1
ATOM 1999 N N . LYS A 1 261 ? 3.018 21.047 6.828 1.00 93.12 261 LYS A N 1
ATOM 2000 C CA . LYS A 1 261 ? 4.074 21.607 7.677 1.00 93.12 261 LYS A CA 1
ATOM 2001 C C . LYS A 1 261 ? 5.475 21.406 7.093 1.00 93.12 261 LYS A C 1
ATOM 2003 O O . LYS A 1 261 ? 6.282 22.329 7.133 1.00 93.12 261 LYS A O 1
ATOM 2008 N N . GLU A 1 262 ? 5.776 20.214 6.584 1.00 89.38 262 GLU A N 1
ATOM 2009 C CA . GLU A 1 262 ? 7.116 19.851 6.091 1.00 89.38 262 GLU A CA 1
ATOM 2010 C C . GLU A 1 262 ? 7.382 20.342 4.656 1.00 89.38 262 GLU A C 1
ATOM 2012 O O . GLU A 1 262 ? 8.526 20.372 4.191 1.00 89.38 262 GLU A O 1
ATOM 2017 N N . ARG A 1 263 ? 6.323 20.722 3.930 1.00 86.00 263 ARG A N 1
ATOM 2018 C CA . ARG A 1 263 ? 6.370 21.208 2.544 1.00 86.00 263 ARG A CA 1
ATOM 2019 C C . ARG A 1 263 ? 5.536 22.490 2.373 1.00 86.00 263 ARG A C 1
ATOM 2021 O O . ARG A 1 263 ? 4.590 22.506 1.584 1.00 86.00 263 ARG A O 1
ATOM 2028 N N . PRO A 1 264 ? 5.866 23.584 3.085 1.00 87.31 264 PRO A N 1
ATOM 2029 C CA . PRO A 1 264 ? 5.101 24.822 2.985 1.00 87.31 264 PRO A CA 1
ATOM 2030 C C . PRO A 1 264 ? 5.163 25.389 1.559 1.00 87.31 264 PRO A C 1
ATOM 2032 O O . PRO A 1 264 ? 6.232 25.469 0.957 1.00 87.31 264 PRO A O 1
ATOM 2035 N N . GLY A 1 265 ? 4.009 25.793 1.023 1.00 86.44 265 GLY A N 1
ATOM 2036 C CA . GLY A 1 265 ? 3.896 26.381 -0.318 1.00 86.44 265 GLY A CA 1
ATOM 2037 C C . GLY A 1 265 ? 3.908 25.380 -1.480 1.00 86.44 265 GLY A C 1
ATOM 2038 O O . GLY A 1 265 ? 3.835 25.806 -2.630 1.00 86.44 265 GLY A O 1
ATOM 2039 N N . VAL A 1 266 ? 3.980 24.076 -1.201 1.00 87.75 266 VAL A N 1
ATOM 2040 C CA . VAL A 1 266 ? 3.811 23.012 -2.199 1.00 87.75 266 VAL A CA 1
ATOM 2041 C C . VAL A 1 266 ? 2.320 22.720 -2.355 1.00 87.75 266 VAL A C 1
ATOM 2043 O O . VAL A 1 266 ? 1.636 22.430 -1.373 1.00 87.75 266 VAL A O 1
ATOM 2046 N N . GLU A 1 267 ? 1.808 22.805 -3.581 1.00 91.44 267 GLU A N 1
ATOM 2047 C CA . GLU A 1 267 ? 0.414 22.465 -3.872 1.00 91.44 267 GLU A CA 1
ATOM 2048 C C . GLU A 1 267 ? 0.226 20.948 -3.779 1.00 91.44 267 GLU A C 1
ATOM 2050 O O . GLU A 1 267 ? 1.052 20.186 -4.277 1.00 91.44 267 GLU A O 1
ATOM 2055 N N . VAL A 1 268 ? -0.869 20.497 -3.169 1.00 92.19 268 VAL A N 1
ATOM 2056 C CA . VAL A 1 268 ? -1.236 19.077 -3.152 1.00 92.19 268 VAL A CA 1
ATOM 2057 C C . VAL A 1 268 ? -2.476 18.883 -4.001 1.00 92.19 268 VAL A C 1
ATOM 2059 O O . VAL A 1 268 ? -3.517 19.477 -3.712 1.00 92.19 268 VAL A O 1
ATOM 2062 N N . GLU A 1 269 ? -2.378 18.037 -5.027 1.00 93.12 269 GLU A N 1
ATOM 2063 C CA . GLU A 1 269 ? -3.542 17.685 -5.830 1.00 93.12 269 GLU A CA 1
ATOM 2064 C C . GLU A 1 269 ? -4.572 16.981 -4.954 1.00 93.12 269 GLU A C 1
ATOM 2066 O O . GLU A 1 269 ? -4.263 16.085 -4.160 1.00 93.12 269 GLU A O 1
ATOM 2071 N N . ARG A 1 270 ? -5.823 17.402 -5.105 1.00 92.50 270 ARG A N 1
ATOM 2072 C CA . ARG A 1 270 ? -6.934 16.815 -4.369 1.00 92.50 270 ARG A CA 1
ATOM 2073 C C . ARG A 1 270 ? -7.154 15.359 -4.794 1.00 92.50 270 ARG A C 1
ATOM 2075 O O . ARG A 1 270 ? -6.941 14.973 -5.940 1.00 92.50 270 ARG A O 1
ATOM 2082 N N . GLY A 1 271 ? -7.605 14.550 -3.838 1.00 94.31 271 GLY A N 1
ATOM 2083 C CA . GLY A 1 271 ? -7.919 13.139 -4.051 1.00 94.31 271 GLY A CA 1
ATOM 2084 C C . GLY A 1 271 ? -6.868 12.175 -3.509 1.00 94.31 271 GLY A C 1
ATOM 2085 O O . GLY A 1 271 ? -6.056 12.522 -2.652 1.00 94.31 271 GLY A O 1
ATOM 2086 N N . LEU A 1 272 ? -6.965 10.932 -3.968 1.00 96.25 272 LEU A N 1
ATOM 2087 C CA . LEU A 1 272 ? -6.034 9.841 -3.702 1.00 96.25 272 LEU A CA 1
ATOM 2088 C C . LEU A 1 272 ? -5.619 9.240 -5.045 1.00 96.25 272 LEU A C 1
ATOM 2090 O O . LEU A 1 272 ? -6.461 9.039 -5.925 1.00 96.25 272 LEU A O 1
ATOM 2094 N N . PHE A 1 273 ? -4.332 8.961 -5.196 1.00 96.31 273 PHE A N 1
ATOM 2095 C CA . PHE A 1 273 ? -3.729 8.501 -6.442 1.00 96.31 273 PHE A CA 1
ATOM 2096 C C . PHE A 1 273 ? -3.225 7.071 -6.308 1.00 96.31 273 PHE A C 1
ATOM 2098 O O . PHE A 1 273 ? -2.913 6.627 -5.211 1.00 96.31 273 PHE A O 1
ATOM 2105 N N . GLY A 1 274 ? -3.148 6.349 -7.419 1.00 94.88 274 GLY A N 1
ATOM 2106 C CA . GLY A 1 274 ? -2.438 5.077 -7.495 1.00 94.88 274 GLY A CA 1
ATOM 2107 C C . GLY A 1 274 ? -1.706 4.979 -8.822 1.00 94.88 274 GLY A C 1
ATOM 2108 O O . GLY A 1 274 ? -2.311 5.210 -9.873 1.00 94.88 274 GLY A O 1
ATOM 2109 N N . ILE A 1 275 ? -0.422 4.646 -8.783 1.00 92.06 275 ILE A N 1
ATOM 2110 C CA . ILE A 1 275 ? 0.421 4.512 -9.966 1.00 92.06 275 ILE A CA 1
ATOM 2111 C C . ILE A 1 275 ? 0.662 3.025 -10.214 1.00 92.06 275 ILE A C 1
ATOM 2113 O O . ILE A 1 275 ? 0.982 2.248 -9.316 1.00 92.06 275 ILE A O 1
ATOM 2117 N N . VAL A 1 276 ? 0.434 2.594 -11.452 1.00 91.88 276 VAL A N 1
ATOM 2118 C CA . VAL A 1 276 ? 0.453 1.173 -11.804 1.00 91.88 276 VAL A CA 1
ATOM 2119 C C . VAL A 1 276 ? 1.312 0.955 -13.038 1.00 91.88 276 VAL A C 1
ATOM 2121 O O . VAL A 1 276 ? 1.014 1.499 -14.100 1.00 91.88 276 VAL A O 1
ATOM 2124 N N . ASN A 1 277 ? 2.349 0.123 -12.923 1.00 90.62 277 ASN A N 1
ATOM 2125 C CA . ASN A 1 277 ? 3.169 -0.263 -14.069 1.00 90.62 277 ASN A CA 1
ATOM 2126 C C . ASN A 1 277 ? 2.334 -0.966 -15.152 1.00 90.62 277 ASN A C 1
ATOM 2128 O O . ASN A 1 277 ? 1.400 -1.726 -14.874 1.00 90.62 277 ASN A O 1
ATOM 2132 N N . GLN A 1 278 ? 2.716 -0.753 -16.408 1.00 91.31 278 GLN A N 1
ATOM 2133 C CA . GLN A 1 278 ? 2.144 -1.428 -17.563 1.00 91.31 278 GLN A CA 1
ATOM 2134 C C . GLN A 1 278 ? 2.189 -2.955 -17.385 1.00 91.31 278 GLN A C 1
ATOM 2136 O O . GLN A 1 278 ? 3.208 -3.524 -17.002 1.00 91.31 278 GLN A O 1
ATOM 2141 N N . GLY A 1 279 ? 1.069 -3.624 -17.678 1.00 90.25 279 GLY A N 1
ATOM 2142 C CA . GLY A 1 279 ? 0.921 -5.079 -17.547 1.00 90.25 279 GLY A CA 1
ATOM 2143 C C . GLY A 1 279 ? 0.418 -5.557 -16.179 1.00 90.25 279 GLY A C 1
ATOM 2144 O O . GLY A 1 279 ? 0.131 -6.743 -16.020 1.00 90.25 279 GLY A O 1
ATOM 2145 N N . ASN A 1 280 ? 0.252 -4.665 -15.199 1.00 92.00 280 ASN A N 1
ATOM 2146 C CA . ASN A 1 280 ? -0.275 -5.007 -13.878 1.00 92.00 280 ASN A CA 1
ATOM 2147 C C . ASN A 1 280 ? -1.810 -4.874 -13.813 1.00 92.00 280 ASN A C 1
ATOM 2149 O O . ASN A 1 280 ? -2.385 -4.050 -13.097 1.00 92.00 280 ASN A O 1
ATOM 2153 N N . GLU A 1 281 ? -2.493 -5.711 -14.595 1.00 93.69 281 GLU A N 1
ATOM 2154 C CA . GLU A 1 281 ? -3.954 -5.663 -14.752 1.00 93.69 281 GLU A CA 1
ATOM 2155 C C . GLU A 1 281 ? -4.719 -5.983 -13.464 1.00 93.69 281 GLU A C 1
ATOM 2157 O O . GLU A 1 281 ? -5.834 -5.494 -13.253 1.00 93.69 281 GLU A O 1
ATOM 2162 N N . GLY A 1 282 ? -4.130 -6.774 -12.562 1.00 93.38 282 GLY A N 1
ATOM 2163 C CA . GLY A 1 282 ? -4.743 -7.031 -11.266 1.00 93.38 282 GLY A CA 1
ATOM 2164 C C . GLY A 1 282 ? -4.909 -5.737 -10.469 1.00 93.38 282 GLY A C 1
ATOM 2165 O O . GLY A 1 282 ? -5.974 -5.520 -9.884 1.00 93.38 282 GLY A O 1
ATOM 2166 N N . SER A 1 283 ? -3.907 -4.849 -10.493 1.00 94.25 283 SER A N 1
ATOM 2167 C CA . SER A 1 283 ? -3.971 -3.560 -9.799 1.00 94.25 283 SER A CA 1
ATOM 2168 C C . SER A 1 283 ? -4.957 -2.612 -10.418 1.00 94.25 283 SER A C 1
ATOM 2170 O O . SER A 1 283 ? -5.759 -2.016 -9.699 1.00 94.25 283 SER A O 1
ATOM 2172 N N . VAL A 1 284 ? -4.939 -2.518 -11.747 1.00 95.75 284 VAL A N 1
ATOM 2173 C CA . VAL A 1 284 ? -5.925 -1.738 -12.495 1.00 95.75 284 VAL A CA 1
ATOM 2174 C C . VAL A 1 284 ? -7.335 -2.197 -12.112 1.00 95.75 284 VAL A C 1
ATOM 2176 O O . VAL A 1 284 ? -8.207 -1.378 -11.820 1.00 95.75 284 VAL A O 1
ATOM 2179 N N . GLY A 1 285 ? -7.554 -3.512 -12.021 1.00 96.25 285 GLY A N 1
ATOM 2180 C CA . GLY A 1 285 ? -8.817 -4.092 -11.577 1.00 96.25 285 GLY A CA 1
ATOM 2181 C C . GLY A 1 285 ? -9.194 -3.737 -10.135 1.00 96.25 285 GLY A C 1
ATOM 2182 O O . GLY A 1 285 ? -10.369 -3.484 -9.865 1.00 96.25 285 GLY A O 1
ATOM 2183 N N . VAL A 1 286 ? -8.241 -3.706 -9.199 1.00 97.69 286 VAL A N 1
ATOM 2184 C CA . VAL A 1 286 ? -8.496 -3.272 -7.815 1.00 97.69 286 VAL A CA 1
ATOM 2185 C C . VAL A 1 286 ? -8.847 -1.789 -7.767 1.00 97.69 286 VAL A C 1
ATOM 2187 O O . VAL A 1 286 ? -9.901 -1.461 -7.230 1.00 97.69 286 VAL A O 1
ATOM 2190 N N . LEU A 1 287 ? -8.032 -0.912 -8.358 1.00 96.69 287 LEU A N 1
ATOM 2191 C CA . LEU A 1 287 ? -8.253 0.537 -8.335 1.00 96.69 287 LEU A CA 1
ATOM 2192 C C . LEU A 1 287 ? -9.603 0.910 -8.966 1.00 96.69 287 LEU A C 1
ATOM 2194 O O . LEU A 1 287 ? -10.392 1.622 -8.345 1.00 96.69 287 LEU A O 1
ATOM 2198 N N . ARG A 1 288 ? -9.946 0.331 -10.126 1.00 97.06 288 ARG A N 1
ATOM 2199 C CA . ARG A 1 288 ? -11.253 0.547 -10.774 1.00 97.06 288 ARG A CA 1
ATOM 2200 C C . ARG A 1 288 ? -12.428 0.110 -9.900 1.00 97.06 288 ARG A C 1
ATOM 2202 O O . ARG A 1 288 ? -13.401 0.846 -9.776 1.00 97.06 288 ARG A O 1
ATOM 2209 N N . LYS A 1 289 ? -12.345 -1.060 -9.250 1.00 97.19 289 LYS A N 1
ATOM 2210 C CA . LYS A 1 289 ? -13.388 -1.515 -8.305 1.00 97.19 289 LYS A CA 1
ATOM 2211 C C . LYS A 1 289 ? -13.557 -0.557 -7.129 1.00 97.19 289 LYS A C 1
ATOM 2213 O O . LYS A 1 289 ? -14.647 -0.477 -6.575 1.00 97.19 289 LYS A O 1
ATOM 2218 N N . MET A 1 290 ? -12.485 0.130 -6.739 1.00 97.19 290 MET A N 1
ATOM 2219 C CA . MET A 1 290 ? -12.475 1.109 -5.654 1.00 97.19 290 MET A CA 1
ATOM 2220 C C . MET A 1 290 ? -12.784 2.530 -6.136 1.00 97.19 290 MET A C 1
ATOM 2222 O O . MET A 1 290 ? -12.569 3.474 -5.384 1.00 97.19 290 MET A O 1
ATOM 2226 N N . GLY A 1 291 ? -13.291 2.701 -7.361 1.00 96.81 291 GLY A N 1
ATOM 2227 C CA . GLY A 1 291 ? -13.753 3.989 -7.879 1.00 96.81 291 GLY A CA 1
ATOM 2228 C C . GLY A 1 291 ? -12.648 4.928 -8.361 1.00 96.81 291 GLY A C 1
ATOM 2229 O O . GLY A 1 291 ? -12.923 6.103 -8.577 1.00 96.81 291 GLY A O 1
ATOM 2230 N N . PHE A 1 292 ? -11.414 4.447 -8.528 1.00 97.50 292 PHE A N 1
ATOM 2231 C CA . PHE A 1 292 ? -10.376 5.238 -9.184 1.00 97.50 292 PHE A CA 1
ATOM 2232 C C . PHE A 1 292 ? -10.644 5.285 -10.691 1.00 97.50 292 PHE A C 1
ATOM 2234 O O . PHE A 1 292 ? -10.774 4.247 -11.350 1.00 97.50 292 PHE A O 1
ATOM 2241 N N . GLY A 1 293 ? -10.717 6.499 -11.229 1.00 93.50 293 GLY A N 1
ATOM 2242 C CA . GLY A 1 293 ? -10.751 6.774 -12.657 1.00 93.50 293 GLY A CA 1
ATOM 2243 C C . GLY A 1 293 ? -9.347 6.784 -13.261 1.00 93.50 293 GLY A C 1
ATOM 2244 O O . GLY A 1 293 ? -8.348 6.931 -12.557 1.00 93.50 293 GLY A O 1
ATOM 2245 N N . GLY A 1 294 ? -9.275 6.616 -14.580 1.00 92.44 294 GLY A N 1
ATOM 2246 C CA . GLY A 1 294 ? -8.028 6.693 -15.335 1.00 92.44 294 GLY A CA 1
ATOM 2247 C C . GLY A 1 294 ? -7.796 5.531 -16.314 1.00 92.44 294 GLY A C 1
ATOM 2248 O O . GLY A 1 294 ? -8.676 4.677 -16.497 1.00 92.44 294 GLY A O 1
ATOM 2249 N N . PRO A 1 295 ? -6.609 5.484 -16.946 1.00 91.50 295 PRO A N 1
ATOM 2250 C CA . PRO A 1 295 ? -5.448 6.326 -16.642 1.00 91.50 295 PRO A CA 1
ATOM 2251 C C . PRO A 1 295 ? -5.681 7.809 -16.959 1.00 91.50 295 PRO A C 1
ATOM 2253 O O . PRO A 1 295 ? -6.237 8.129 -18.005 1.00 91.50 295 PRO A O 1
ATOM 2256 N N . VAL A 1 296 ? -5.290 8.702 -16.046 1.00 89.19 296 VAL A N 1
ATOM 2257 C CA . VAL A 1 296 ? -5.296 10.163 -16.268 1.00 89.19 296 VAL A CA 1
ATOM 2258 C C . VAL A 1 296 ? -3.967 10.653 -16.835 1.00 89.19 296 VAL A C 1
ATOM 2260 O O . VAL A 1 296 ? -3.909 11.709 -17.454 1.00 89.19 296 VAL A O 1
ATOM 2263 N N . GLU A 1 297 ? -2.910 9.857 -16.668 1.00 88.31 297 GLU A N 1
ATOM 2264 C CA . GLU A 1 297 ? -1.578 10.157 -17.171 1.00 88.31 297 GLU A CA 1
ATOM 2265 C C . GLU A 1 297 ? -0.791 8.874 -17.444 1.00 88.31 297 GLU A C 1
ATOM 2267 O O . GLU A 1 297 ? -1.012 7.832 -16.815 1.00 88.31 297 GLU A O 1
ATOM 2272 N N . ARG A 1 298 ? 0.132 8.963 -18.404 1.00 89.69 298 ARG A N 1
ATOM 2273 C CA . ARG A 1 298 ? 1.117 7.932 -18.728 1.00 89.69 298 ARG A CA 1
ATOM 2274 C C . ARG A 1 298 ? 2.508 8.482 -18.431 1.00 89.69 298 ARG A C 1
ATOM 2276 O O . ARG A 1 298 ? 2.916 9.469 -19.039 1.00 89.69 298 ARG A O 1
ATOM 2283 N N . VAL A 1 299 ? 3.240 7.788 -17.571 1.00 84.00 299 VAL A N 1
ATOM 2284 C CA . VAL A 1 299 ? 4.575 8.165 -17.098 1.00 84.00 299 VAL A CA 1
ATOM 2285 C C . VAL A 1 299 ? 5.589 7.159 -17.628 1.00 84.00 299 VAL A C 1
ATOM 2287 O O . VAL A 1 299 ? 5.348 5.952 -17.578 1.00 84.00 299 VAL A O 1
ATOM 2290 N N . VAL A 1 300 ? 6.714 7.645 -18.148 1.00 84.44 300 VA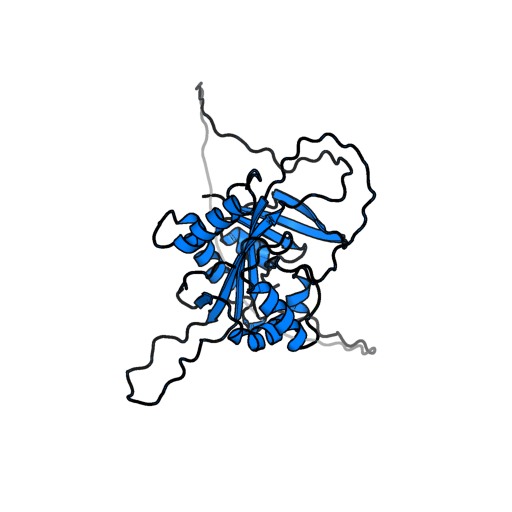L A N 1
ATOM 2291 C CA . VAL A 1 300 ? 7.894 6.814 -18.419 1.00 84.44 300 VAL A CA 1
ATOM 2292 C C . VAL A 1 300 ? 8.908 7.082 -17.314 1.00 84.44 300 VAL A C 1
ATOM 2294 O O . VAL A 1 300 ? 9.392 8.202 -17.167 1.00 84.44 300 VAL A O 1
ATOM 2297 N N . GLU A 1 301 ? 9.187 6.066 -16.506 1.00 76.25 301 GLU A N 1
ATOM 2298 C CA . GLU A 1 301 ? 10.169 6.119 -15.428 1.00 76.25 301 GLU A CA 1
ATOM 2299 C C . GLU A 1 301 ? 11.596 6.196 -16.000 1.00 76.25 301 GLU A C 1
ATOM 2301 O O . GLU A 1 301 ? 11.839 5.878 -17.166 1.00 76.25 301 GLU A O 1
ATOM 2306 N N . GLY A 1 302 ? 12.566 6.624 -15.185 1.00 70.69 302 GLY A N 1
ATOM 2307 C CA . GLY A 1 302 ? 13.950 6.832 -15.637 1.00 70.69 302 GLY A CA 1
ATOM 2308 C C . GLY A 1 302 ? 14.655 5.573 -16.163 1.00 70.69 302 GLY A C 1
ATOM 2309 O O . GLY A 1 302 ? 15.634 5.683 -16.894 1.00 70.69 302 GLY A O 1
ATOM 2310 N N . ASP A 1 303 ? 14.146 4.387 -15.828 1.00 74.69 303 ASP A N 1
ATOM 2311 C CA . ASP A 1 303 ? 14.617 3.083 -16.309 1.00 74.69 303 ASP A CA 1
ATOM 2312 C C . ASP A 1 303 ? 13.823 2.552 -17.522 1.00 74.69 303 ASP A C 1
ATOM 2314 O O . ASP A 1 303 ? 14.022 1.417 -17.954 1.00 74.69 303 ASP A O 1
ATOM 2318 N N . GLY A 1 304 ? 12.920 3.363 -18.082 1.00 82.94 304 GLY A N 1
ATOM 2319 C CA . GLY A 1 304 ? 12.079 3.013 -19.224 1.00 82.94 304 GLY A CA 1
ATOM 2320 C C . GLY A 1 304 ? 10.794 2.265 -18.866 1.00 82.94 304 GLY A C 1
ATOM 2321 O O . GLY A 1 304 ? 9.987 2.009 -19.766 1.00 82.94 304 GLY A O 1
ATOM 2322 N N . ARG A 1 305 ? 10.549 1.934 -17.586 1.00 82.75 305 ARG A N 1
ATOM 2323 C CA . ARG A 1 305 ? 9.265 1.352 -17.171 1.00 82.75 305 ARG A CA 1
ATOM 2324 C C . ARG A 1 305 ? 8.135 2.338 -17.446 1.00 82.75 305 ARG A C 1
ATOM 2326 O O . ARG A 1 305 ? 8.233 3.529 -17.174 1.00 82.75 305 ARG A O 1
ATOM 2333 N N . VAL A 1 306 ? 7.041 1.828 -17.999 1.00 89.12 306 VAL A N 1
ATOM 2334 C CA . VAL A 1 306 ? 5.835 2.620 -18.249 1.00 89.12 306 VAL A CA 1
ATOM 2335 C C . VAL A 1 306 ? 4.870 2.407 -17.098 1.00 89.12 306 VAL A C 1
ATOM 2337 O O . VAL A 1 306 ? 4.601 1.264 -16.727 1.00 89.12 306 VAL A O 1
ATOM 2340 N N . SER A 1 307 ? 4.318 3.499 -16.588 1.00 88.88 307 SER A N 1
ATOM 2341 C CA . SER A 1 307 ? 3.346 3.514 -15.504 1.00 88.88 307 SER A CA 1
ATOM 2342 C C . SER A 1 307 ? 2.143 4.384 -15.857 1.00 88.88 307 SER A C 1
ATOM 2344 O O . SER A 1 307 ? 2.217 5.310 -16.666 1.00 88.88 307 SER A O 1
ATOM 2346 N N . PHE A 1 308 ? 1.006 4.049 -15.267 1.00 91.12 308 PHE A N 1
ATOM 2347 C CA . PHE A 1 308 ? -0.282 4.680 -15.503 1.00 91.12 308 PHE A CA 1
ATOM 2348 C C . PHE A 1 308 ? -0.823 5.243 -14.196 1.00 91.12 308 PHE A C 1
ATOM 2350 O O . PHE A 1 308 ? -0.896 4.526 -13.198 1.00 91.12 308 PHE A O 1
ATOM 2357 N N . VAL A 1 309 ? -1.215 6.514 -14.213 1.00 91.62 309 VAL A N 1
ATOM 2358 C CA . VAL A 1 309 ? -1.736 7.213 -13.036 1.00 91.62 309 VAL A CA 1
ATOM 2359 C C . VAL A 1 309 ? -3.250 7.062 -12.985 1.00 91.62 309 VAL A C 1
ATOM 2361 O O . VAL A 1 309 ? -3.948 7.370 -13.951 1.00 91.62 309 VAL A O 1
ATOM 2364 N N . PHE A 1 310 ? -3.762 6.610 -11.848 1.00 95.12 310 PHE A N 1
ATOM 2365 C CA . PHE A 1 310 ? -5.182 6.523 -11.531 1.00 95.12 310 PHE A CA 1
ATOM 2366 C C . PHE A 1 310 ? -5.500 7.436 -10.358 1.00 95.12 310 PHE A C 1
ATOM 2368 O O . PHE A 1 310 ? -4.656 7.686 -9.500 1.00 95.12 310 PHE A O 1
ATOM 2375 N N . TRP A 1 311 ? -6.735 7.915 -10.303 1.00 95.00 311 TRP A N 1
ATOM 2376 C CA . TRP A 1 311 ? -7.121 8.949 -9.356 1.00 95.00 311 TRP A CA 1
ATOM 2377 C C . TRP A 1 311 ? -8.566 8.801 -8.901 1.00 95.00 311 TRP A C 1
ATOM 2379 O O . TRP A 1 311 ? -9.444 8.440 -9.687 1.00 95.00 311 TRP A O 1
ATOM 2389 N N . ARG A 1 312 ? -8.815 9.113 -7.631 1.00 95.62 312 ARG A N 1
ATOM 2390 C CA . ARG A 1 312 ? -10.150 9.202 -7.047 1.00 95.62 312 ARG A CA 1
ATOM 2391 C C . ARG A 1 312 ? -10.290 10.473 -6.220 1.00 95.62 312 ARG A C 1
ATOM 2393 O O . ARG A 1 312 ? -9.427 10.790 -5.406 1.00 95.62 312 ARG A O 1
ATOM 2400 N N . GLU A 1 313 ? -11.439 11.120 -6.348 1.00 93.12 313 GLU A N 1
ATOM 2401 C CA . GLU A 1 313 ? -11.932 12.137 -5.421 1.00 93.12 313 GLU A CA 1
ATOM 2402 C C . GLU A 1 313 ? -13.254 11.698 -4.777 1.00 93.12 313 GLU A C 1
ATOM 2404 O O . GLU A 1 313 ? -13.835 10.686 -5.181 1.00 93.12 313 GLU A O 1
ATOM 2409 N N . ASN A 1 314 ? -13.664 12.417 -3.727 1.00 80.62 314 ASN A N 1
ATOM 2410 C CA . ASN A 1 314 ? -14.933 12.197 -3.027 1.00 80.62 314 ASN A CA 1
ATOM 2411 C C . ASN A 1 314 ? -16.116 12.757 -3.818 1.00 80.62 314 ASN A C 1
ATOM 2413 O O . ASN A 1 314 ? -15.954 13.882 -4.345 1.00 80.62 314 ASN A O 1
#